Protein AF-W3VL65-F1 (afdb_monomer)

Secondary structure (DSSP, 8-state):
--PPP-PPPPP----------------------------PPPPPHHHHHHHHHHHHHHHHHHHHHHHHS----TTTGGGS---------------------------HHHHHHHHHHHHHHHHHHHHHHHHHHHHHHHHHHHHHHHHHHHHHHHHS----GGGGSS-----THHHHHHHHHHHTTS-HHHHHHHHHTTSS----STT-SS----PPPP-----------------------TT----------S----HHHHHHSPPPPPHHHHHHHHHHHHH-TTS-HHHHHHHH-----SSPPPPPPTTTT--SPPPHHHHHHHHHHHHHHSPP-

Solvent-accessible surface area (backbone atoms only — not comparable to full-atom values): 22958 Å² total; per-residue (Å²): 141,86,84,85,84,84,85,82,83,80,84,81,85,82,87,78,85,86,88,83,89,78,82,91,76,87,82,79,85,74,85,77,83,74,77,83,78,72,94,62,81,75,79,50,72,68,53,53,54,50,51,52,53,52,51,53,52,51,50,55,51,49,52,54,49,59,71,65,49,74,91,68,58,87,70,65,73,74,69,73,72,69,72,80,81,78,77,86,75,89,80,89,75,91,81,75,95,76,89,77,86,71,76,82,75,70,53,66,67,58,55,55,50,55,50,51,50,54,52,49,54,50,50,51,55,50,51,52,52,50,52,52,53,50,52,52,51,52,51,52,50,54,50,51,50,53,51,52,52,52,52,49,61,69,64,48,72,77,73,58,78,74,61,67,77,59,82,73,74,83,58,75,69,66,60,61,57,54,55,51,58,53,52,75,70,47,55,74,69,60,43,49,54,37,36,77,69,65,77,42,86,56,87,68,81,84,72,82,83,84,84,82,91,81,87,81,84,92,82,85,83,88,81,91,78,86,90,81,81,86,83,92,77,84,89,77,86,83,73,86,79,85,79,79,81,69,81,74,69,84,75,78,80,69,75,79,82,48,72,65,62,57,65,71,44,65,51,53,74,51,76,69,53,44,55,52,42,51,55,50,27,72,77,32,78,91,50,67,42,65,61,56,38,53,71,66,52,84,47,62,64,98,62,81,76,78,77,79,59,90,66,71,82,57,81,66,75,66,51,76,69,52,46,50,54,53,51,51,52,53,58,70,68,49,75,88,129

Foldseek 3Di:
DDDDDDDDDDDDDDDDDDDDDDDDDDDDPDPDPPPPPDPDPDDDPVVVVVVVVVVVVVVVVVVVVVVVPPPPPPPPPVVPPPPPDDPPDDDDDDDDDDDDPVPPPPPVVNVVVVVVVVVVVVVVVVVVVVVVVVVVVVVVVVVVVVVVVVVVVVPPPPPPCVVVVVPPPPDPVVVVVVVVVVLVPDDPVVNVVCCVVVVDPDPPPVPPPPDDDDDDDDDDDDDDDDDDDDDDDDDDDDDDDPDPPDPPPDQPPDPPPDPVVQLVAQADDDPVNVVVQVVVCVVPVPDRCRVVRSVDHPRRGPDDDPDDDPCPPVPDDPDPVVVVVVVVVVVVPDDDD

Structure (mmCIF, N/CA/C/O backbone):
data_AF-W3VL65-F1
#
_entry.id   AF-W3VL65-F1
#
loop_
_atom_site.group_PDB
_atom_site.id
_atom_site.type_symbol
_atom_site.label_atom_id
_atom_site.label_alt_id
_atom_site.label_comp_id
_atom_site.label_asym_id
_atom_site.label_entity_id
_atom_site.label_seq_id
_atom_site.pdbx_PDB_ins_code
_atom_site.Cartn_x
_atom_site.Cartn_y
_atom_site.Cartn_z
_atom_site.occupancy
_atom_site.B_iso_or_equiv
_atom_site.auth_seq_id
_atom_site.auth_comp_id
_atom_site.auth_asym_id
_atom_site.auth_atom_id
_atom_site.pdbx_PDB_model_num
ATOM 1 N N . MET A 1 1 ? 46.922 -38.162 -2.654 1.00 40.41 1 MET A N 1
ATOM 2 C CA . MET A 1 1 ? 46.075 -37.709 -3.776 1.00 40.41 1 MET A CA 1
ATOM 3 C C . MET A 1 1 ? 44.716 -38.366 -3.633 1.00 40.41 1 MET A C 1
ATOM 5 O O . MET A 1 1 ? 44.595 -39.542 -3.938 1.00 40.41 1 MET A O 1
ATOM 9 N N . SER A 1 2 ? 43.733 -37.649 -3.089 1.00 40.91 2 SER A N 1
ATOM 10 C CA . SER A 1 2 ? 42.417 -38.213 -2.766 1.00 40.91 2 SER A CA 1
ATOM 11 C C . SER A 1 2 ? 41.334 -37.371 -3.431 1.00 40.91 2 SER A C 1
ATOM 13 O O . SER A 1 2 ? 41.077 -36.241 -3.023 1.00 40.91 2 SER A O 1
ATOM 15 N N . SER A 1 3 ? 40.740 -37.914 -4.491 1.00 40.56 3 SER A N 1
ATOM 16 C CA . SER A 1 3 ? 39.642 -37.297 -5.240 1.00 40.56 3 SER A CA 1
ATOM 17 C C . SER A 1 3 ? 38.290 -37.662 -4.618 1.00 40.56 3 SER A C 1
ATOM 19 O O . SER A 1 3 ? 38.075 -38.837 -4.319 1.00 40.56 3 SER A O 1
ATOM 21 N N . PRO A 1 4 ? 37.336 -36.724 -4.472 1.00 62.97 4 PRO A N 1
ATOM 22 C CA . PRO A 1 4 ? 35.988 -37.062 -4.045 1.00 62.97 4 PRO A CA 1
ATOM 23 C C . PRO A 1 4 ? 35.087 -37.364 -5.252 1.00 62.97 4 PRO A C 1
ATOM 25 O O . PRO A 1 4 ? 34.995 -36.602 -6.217 1.00 62.97 4 PRO A O 1
ATOM 28 N N . LEU A 1 5 ? 34.394 -38.497 -5.164 1.00 49.81 5 LEU A N 1
ATOM 29 C CA . LEU A 1 5 ? 33.422 -38.997 -6.133 1.00 49.81 5 LEU A CA 1
ATOM 30 C C . LEU A 1 5 ? 32.169 -38.100 -6.191 1.00 49.81 5 LEU A C 1
ATOM 32 O O . LEU A 1 5 ? 31.491 -37.870 -5.188 1.00 49.81 5 LEU A O 1
ATOM 36 N N . LYS A 1 6 ? 31.828 -37.626 -7.396 1.00 51.03 6 LYS A N 1
ATOM 37 C CA . LYS A 1 6 ? 30.577 -36.915 -7.714 1.00 51.03 6 LYS A CA 1
ATOM 38 C C . LYS A 1 6 ? 29.391 -37.888 -7.677 1.00 51.03 6 LYS A C 1
ATOM 40 O O . LYS A 1 6 ? 29.274 -38.757 -8.536 1.00 51.03 6 LYS A O 1
ATOM 45 N N . ARG A 1 7 ? 28.468 -37.706 -6.725 1.00 50.91 7 ARG A N 1
ATOM 46 C CA . ARG A 1 7 ? 27.159 -38.385 -6.722 1.00 50.91 7 ARG A CA 1
ATOM 47 C C . ARG A 1 7 ? 26.208 -37.738 -7.736 1.00 50.91 7 ARG A C 1
ATOM 49 O O . ARG A 1 7 ? 25.852 -36.567 -7.617 1.00 50.91 7 ARG A O 1
ATOM 56 N N . LYS A 1 8 ? 25.791 -38.544 -8.711 1.00 56.94 8 LYS A N 1
ATOM 57 C CA . LYS A 1 8 ? 24.765 -38.285 -9.729 1.00 56.94 8 LYS A CA 1
ATOM 58 C C . LYS A 1 8 ? 23.382 -38.393 -9.067 1.00 56.94 8 LYS A C 1
ATOM 60 O O . LYS A 1 8 ? 23.073 -39.425 -8.482 1.00 56.94 8 LYS A O 1
ATOM 65 N N . ARG A 1 9 ? 22.574 -37.326 -9.094 1.00 47.34 9 ARG A N 1
ATOM 66 C CA . ARG A 1 9 ? 21.167 -37.370 -8.652 1.00 47.34 9 ARG A CA 1
ATOM 67 C C . ARG A 1 9 ? 20.296 -37.790 -9.832 1.00 47.34 9 ARG A C 1
ATOM 69 O O . ARG A 1 9 ? 20.254 -37.086 -10.836 1.00 47.34 9 ARG A O 1
ATOM 76 N N . SER A 1 10 ? 19.627 -38.926 -9.689 1.00 44.78 10 SER A N 1
ATOM 77 C CA . SER A 1 10 ? 18.599 -39.417 -10.605 1.00 44.78 10 SER A CA 1
ATOM 78 C C . SER A 1 10 ? 17.304 -38.629 -10.394 1.00 44.78 10 SER A C 1
ATOM 80 O O . SER A 1 10 ? 16.867 -38.446 -9.257 1.00 44.78 10 SER A O 1
ATOM 82 N N . ALA A 1 11 ? 16.709 -38.150 -11.483 1.00 42.75 11 ALA A N 1
ATOM 83 C CA . ALA A 1 11 ? 15.371 -37.580 -11.494 1.00 42.75 11 ALA A CA 1
ATOM 84 C C . ALA A 1 11 ? 14.349 -38.725 -11.498 1.00 42.75 11 ALA A C 1
ATOM 86 O O . ALA A 1 11 ? 14.374 -39.565 -12.393 1.00 42.75 11 ALA A O 1
ATOM 87 N N . ALA A 1 12 ? 13.477 -38.766 -10.491 1.00 43.19 12 ALA A N 1
ATOM 88 C CA . ALA A 1 12 ? 12.301 -39.624 -10.484 1.00 43.19 12 ALA A CA 1
ATOM 89 C C . ALA A 1 12 ? 11.138 -38.847 -11.114 1.00 43.19 12 ALA A C 1
ATOM 91 O O . ALA A 1 12 ? 10.625 -37.886 -10.541 1.00 43.19 12 ALA A O 1
ATOM 92 N N . SER A 1 13 ? 10.766 -39.253 -12.321 1.00 43.41 13 SER A N 1
ATOM 93 C CA . SER A 1 13 ? 9.520 -38.916 -13.001 1.00 43.41 13 SER A CA 1
ATOM 94 C C . SER A 1 13 ? 8.362 -39.636 -12.308 1.00 43.41 13 SER A C 1
ATOM 96 O O . SER A 1 13 ? 8.290 -40.861 -12.341 1.00 43.41 13 SER A O 1
ATOM 98 N N . SER A 1 14 ? 7.479 -38.874 -11.662 1.00 50.00 14 SER A N 1
ATOM 99 C CA . SER A 1 14 ? 6.238 -39.379 -11.073 1.00 50.00 14 SER A CA 1
ATOM 100 C C . SER A 1 14 ? 5.092 -39.120 -12.047 1.00 50.00 14 SER A C 1
ATOM 102 O O . SER A 1 14 ? 4.654 -37.982 -12.222 1.00 50.00 14 SER A O 1
ATOM 104 N N . SER A 1 15 ? 4.671 -40.185 -12.722 1.00 46.44 15 SER A N 1
ATOM 105 C CA . SER A 1 15 ? 3.426 -40.291 -13.475 1.00 46.44 15 SER A CA 1
ATOM 106 C C . SER A 1 15 ? 2.248 -40.349 -12.500 1.00 46.44 15 SER A C 1
ATOM 108 O O . SER A 1 15 ? 2.212 -41.210 -11.620 1.00 46.44 15 SER A O 1
ATOM 110 N N . ARG A 1 16 ? 1.273 -39.452 -12.656 1.00 48.72 16 ARG A N 1
ATOM 111 C CA . ARG A 1 16 ? -0.054 -39.599 -12.052 1.00 48.72 16 ARG A CA 1
ATOM 112 C C . ARG A 1 16 ? -1.096 -39.602 -13.156 1.00 48.72 16 ARG A C 1
ATOM 114 O O . ARG A 1 16 ? -1.251 -38.608 -13.862 1.00 48.72 16 ARG A O 1
ATOM 121 N N . ASP A 1 17 ? -1.757 -40.744 -13.256 1.00 44.59 17 ASP A N 1
ATOM 122 C CA . ASP A 1 17 ? -2.941 -40.997 -14.062 1.00 44.59 17 ASP A CA 1
ATOM 12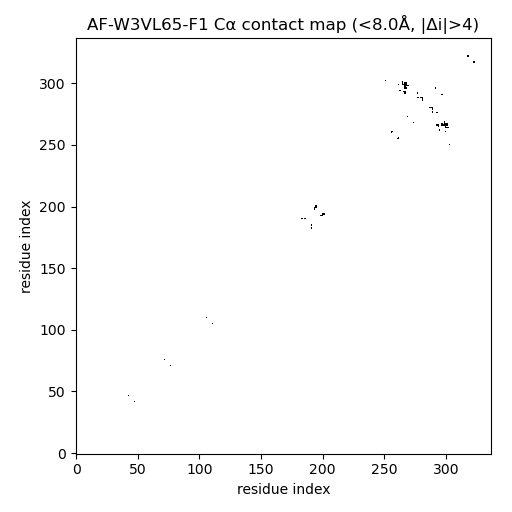3 C C . ASP A 1 17 ? -4.193 -40.290 -13.509 1.00 44.59 17 ASP A C 1
ATOM 125 O O . ASP A 1 17 ? -4.193 -39.828 -12.359 1.00 44.59 17 ASP A O 1
ATOM 129 N N . PRO A 1 18 ? -5.257 -40.183 -14.330 1.00 63.59 18 PRO A N 1
ATOM 130 C CA . PRO A 1 18 ? -6.444 -39.391 -14.052 1.00 63.59 18 PRO A CA 1
ATOM 131 C C . PRO A 1 18 ? -7.607 -40.234 -13.499 1.00 63.59 18 PRO A C 1
ATOM 133 O O . PRO A 1 18 ? -7.584 -41.461 -13.521 1.00 63.59 18 PRO A O 1
ATOM 136 N N . SER A 1 19 ? -8.688 -39.527 -13.155 1.00 45.72 19 SER A N 1
ATOM 137 C CA . SER A 1 19 ? -10.071 -40.006 -12.964 1.00 45.72 19 SER A CA 1
ATOM 138 C C . SER A 1 19 ? -10.521 -40.184 -11.516 1.00 45.72 19 SER A C 1
ATOM 140 O O . SER A 1 19 ? -10.330 -41.215 -10.879 1.00 45.72 19 SER A O 1
ATOM 142 N N . THR A 1 20 ? -11.264 -39.192 -11.030 1.00 44.75 20 THR A N 1
ATOM 143 C CA . THR A 1 20 ? -12.339 -39.435 -10.065 1.00 44.75 20 THR A CA 1
ATOM 144 C C . THR A 1 20 ? -13.478 -38.469 -10.376 1.00 44.75 20 THR A C 1
ATOM 146 O O . THR A 1 20 ? -13.428 -37.283 -10.066 1.00 44.75 20 THR A O 1
ATOM 149 N N . SER A 1 21 ? -14.471 -38.997 -11.088 1.00 48.12 21 SER A N 1
ATOM 150 C CA . SER A 1 21 ? -15.796 -38.414 -11.282 1.00 48.12 21 SER A CA 1
ATOM 151 C C . SER A 1 21 ? -16.607 -38.669 -10.018 1.00 48.12 21 SER A C 1
ATOM 153 O O . SER A 1 21 ? -16.826 -39.834 -9.702 1.00 48.12 21 SER A O 1
ATOM 155 N N . LEU A 1 22 ? -17.056 -37.622 -9.317 1.00 41.59 22 LEU A N 1
ATOM 156 C CA . LEU A 1 22 ? -18.171 -37.714 -8.372 1.00 41.59 22 LEU A CA 1
ATOM 157 C C . LEU A 1 22 ? -18.991 -36.411 -8.348 1.00 41.59 22 LEU A C 1
ATOM 159 O O . LEU A 1 22 ? -18.562 -35.387 -7.832 1.00 41.59 22 LEU A O 1
ATOM 163 N N . VAL A 1 23 ? -20.174 -36.526 -8.957 1.00 41.47 23 VAL A N 1
ATOM 164 C CA . VAL A 1 23 ? -21.507 -36.113 -8.483 1.00 41.47 23 VAL A CA 1
ATOM 165 C C . VAL A 1 23 ? -21.685 -34.683 -7.949 1.00 41.47 23 VAL A C 1
ATOM 167 O O . VAL A 1 23 ? -21.266 -34.318 -6.854 1.00 41.47 23 VAL A O 1
ATOM 170 N N . ALA A 1 24 ? -22.446 -33.917 -8.732 1.00 44.19 24 ALA A N 1
ATOM 171 C CA . ALA A 1 24 ? -23.002 -32.612 -8.412 1.00 44.19 24 ALA A CA 1
ATOM 172 C C . ALA A 1 24 ? -24.014 -32.671 -7.252 1.00 44.19 24 ALA A C 1
ATOM 174 O O . ALA A 1 24 ? -24.934 -33.488 -7.259 1.00 44.19 24 ALA A O 1
ATOM 175 N N . ALA A 1 25 ? -23.882 -31.740 -6.305 1.00 44.94 25 ALA A N 1
ATOM 176 C CA . ALA A 1 25 ? -24.902 -31.416 -5.310 1.00 44.94 25 ALA A CA 1
ATOM 177 C C . ALA A 1 25 ? -25.512 -30.032 -5.624 1.00 44.94 25 ALA A C 1
ATOM 179 O O . ALA A 1 25 ? -24.784 -29.133 -6.057 1.00 44.94 25 ALA A O 1
ATOM 180 N N . PRO A 1 26 ? -26.829 -29.831 -5.427 1.00 48.38 26 PRO A N 1
ATOM 181 C CA . PRO A 1 26 ? -27.504 -28.593 -5.797 1.00 48.38 26 PRO A CA 1
ATOM 182 C C . PRO A 1 26 ? -27.220 -27.478 -4.784 1.00 48.38 26 PRO A C 1
ATOM 184 O O . PRO A 1 26 ? -27.460 -27.610 -3.583 1.00 48.38 26 PRO A O 1
ATOM 187 N N . ILE A 1 27 ? -26.732 -26.349 -5.294 1.00 43.34 27 ILE A N 1
ATOM 188 C CA . ILE A 1 27 ? -26.501 -25.118 -4.538 1.00 43.34 27 ILE A CA 1
ATOM 189 C C . ILE A 1 27 ? -27.861 -24.473 -4.242 1.00 43.34 27 ILE A C 1
ATOM 191 O O . ILE A 1 27 ? -28.528 -23.951 -5.134 1.00 43.34 27 ILE A O 1
ATOM 195 N N . ARG A 1 28 ? -28.275 -24.506 -2.970 1.00 39.81 28 ARG A N 1
ATOM 196 C CA . ARG A 1 28 ? -29.381 -23.698 -2.441 1.00 39.81 28 ARG A CA 1
ATOM 197 C C . ARG A 1 28 ? -29.001 -22.217 -2.518 1.00 39.81 28 ARG A C 1
ATOM 199 O O . ARG A 1 28 ? -28.099 -21.772 -1.813 1.00 39.81 28 ARG A O 1
ATOM 206 N N . GLN A 1 29 ? -29.716 -21.456 -3.342 1.00 42.47 29 GLN A N 1
ATOM 207 C CA . GLN A 1 29 ? -29.701 -19.993 -3.331 1.00 42.47 29 GLN A CA 1
ATOM 208 C C . GLN A 1 29 ? -30.374 -19.492 -2.044 1.00 42.47 29 GLN A C 1
ATOM 210 O O . GLN A 1 29 ? -31.592 -19.360 -1.970 1.00 42.47 29 GLN A O 1
ATOM 215 N N . GLY A 1 30 ? -29.571 -19.252 -1.008 1.00 37.69 30 GLY A N 1
ATOM 216 C CA . GLY A 1 30 ? -29.972 -18.453 0.144 1.00 37.69 30 GLY A CA 1
ATOM 217 C C . GLY A 1 30 ? -29.883 -16.977 -0.224 1.00 37.69 30 GLY A C 1
ATOM 218 O O . GLY A 1 30 ? -28.791 -16.452 -0.420 1.00 37.69 30 GLY A O 1
ATOM 219 N N . GLN A 1 31 ? -31.036 -16.325 -0.350 1.00 45.59 31 GLN A N 1
ATOM 220 C CA . GLN A 1 31 ? -31.152 -14.879 -0.493 1.00 45.59 31 GLN A CA 1
ATOM 221 C C . GLN A 1 31 ? -30.764 -14.213 0.835 1.00 45.59 31 GLN A C 1
ATOM 223 O O . GLN A 1 31 ? -31.593 -14.042 1.726 1.00 45.59 31 GLN A O 1
ATOM 228 N N . SER A 1 32 ? -29.494 -13.846 0.988 1.00 39.06 32 SER A N 1
ATOM 229 C CA . SER A 1 32 ? -29.067 -12.911 2.028 1.00 39.06 32 SER A CA 1
ATOM 230 C C . SER A 1 32 ? -29.407 -11.501 1.551 1.00 39.06 32 SER A C 1
ATOM 232 O O . SER A 1 32 ? -28.696 -10.912 0.739 1.00 39.06 32 SER A O 1
ATOM 234 N N . SER A 1 33 ? -30.525 -10.979 2.049 1.00 43.78 33 SER A N 1
ATOM 235 C CA . SER A 1 33 ? -30.888 -9.565 1.993 1.00 43.78 33 SER A CA 1
ATOM 236 C C . SER A 1 33 ? -29.828 -8.741 2.733 1.00 43.78 33 SER A C 1
ATOM 238 O O . SER A 1 33 ? -29.931 -8.493 3.933 1.00 43.78 33 SER A O 1
ATOM 240 N N . VAL A 1 34 ? -28.776 -8.342 2.020 1.00 41.44 34 VAL A N 1
ATOM 241 C CA . VAL A 1 34 ? -27.893 -7.254 2.438 1.00 41.44 34 VAL A CA 1
ATOM 242 C C . VAL A 1 34 ? -28.679 -5.960 2.288 1.00 41.44 34 VAL A C 1
ATOM 244 O O . VAL A 1 34 ? -28.922 -5.485 1.182 1.00 41.44 34 VAL A O 1
ATOM 247 N N . HIS A 1 35 ? -29.123 -5.422 3.423 1.00 40.31 35 HIS A N 1
ATOM 248 C CA . HIS A 1 35 ? -29.654 -4.072 3.501 1.00 40.31 35 HIS A CA 1
ATOM 249 C C . HIS A 1 35 ? -28.661 -3.108 2.848 1.00 40.31 35 HIS A C 1
ATOM 251 O O . HIS A 1 35 ? -27.507 -3.013 3.266 1.00 40.31 35 HIS A O 1
ATOM 257 N N . ALA A 1 36 ? -29.140 -2.415 1.817 1.00 44.47 36 ALA A N 1
ATOM 258 C CA . ALA A 1 36 ? -28.502 -1.263 1.212 1.00 44.47 36 ALA A CA 1
ATOM 259 C C 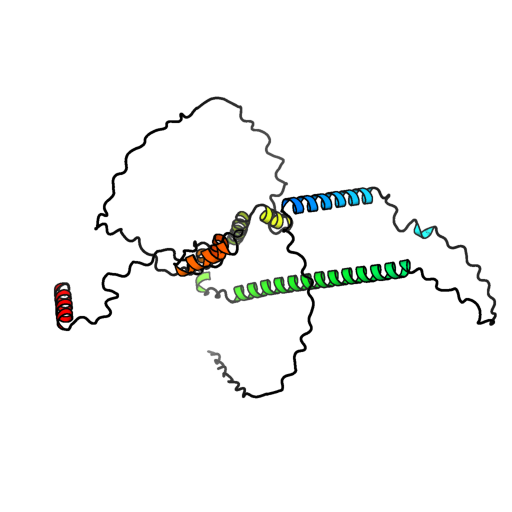. ALA A 1 36 ? -28.246 -0.213 2.304 1.00 44.47 36 ALA A C 1
ATOM 261 O O . ALA A 1 36 ? -29.141 0.536 2.694 1.00 44.47 36 ALA A O 1
ATOM 262 N N . LEU A 1 37 ? -27.027 -0.206 2.844 1.00 43.97 37 LEU A N 1
ATOM 263 C CA . LEU A 1 37 ? -26.523 0.913 3.621 1.00 43.97 37 LEU A CA 1
ATOM 264 C C . LEU A 1 37 ? -26.175 2.011 2.622 1.00 43.97 37 LEU A C 1
ATOM 266 O O . LEU A 1 37 ? -25.327 1.835 1.753 1.00 43.97 37 LEU A O 1
ATOM 270 N N . ALA A 1 38 ? -26.946 3.084 2.742 1.00 45.31 38 ALA A N 1
ATOM 271 C CA . ALA A 1 38 ? -26.993 4.252 1.892 1.00 45.31 38 ALA A CA 1
ATOM 272 C C . ALA A 1 38 ? -25.618 4.779 1.452 1.00 45.31 38 ALA A C 1
ATOM 274 O O . ALA A 1 38 ? -24.697 4.899 2.263 1.00 45.31 38 ALA A O 1
ATOM 275 N N . ASP A 1 39 ? -25.563 5.198 0.185 1.00 41.56 39 ASP A N 1
ATOM 276 C CA . ASP A 1 39 ? -24.595 6.139 -0.383 1.00 41.56 39 ASP A CA 1
ATOM 277 C C . ASP A 1 39 ? -24.699 7.499 0.333 1.00 41.56 39 ASP A C 1
ATOM 279 O O . ASP A 1 39 ? -25.223 8.485 -0.188 1.00 41.56 39 ASP A O 1
ATOM 283 N N . GLY A 1 40 ? -24.253 7.549 1.586 1.00 58.19 40 GLY A N 1
ATOM 284 C CA . GLY A 1 40 ? -24.035 8.800 2.293 1.00 58.19 40 GLY A CA 1
ATOM 285 C C . GLY A 1 40 ? -22.795 9.498 1.728 1.00 58.19 40 GLY A C 1
ATOM 286 O O . GLY A 1 40 ? -21.804 8.820 1.438 1.00 58.19 40 GLY A O 1
ATOM 287 N N . PRO A 1 41 ? -22.801 10.835 1.575 1.00 70.69 41 PRO A N 1
ATOM 288 C CA . PRO A 1 41 ? -21.595 11.567 1.218 1.00 70.69 41 PRO A CA 1
ATOM 289 C C . PRO A 1 41 ? -20.505 11.238 2.239 1.00 70.69 41 PRO A C 1
ATOM 291 O O . PRO A 1 41 ? -20.720 11.323 3.449 1.00 70.69 41 PRO A O 1
ATOM 294 N N . SER A 1 42 ? -19.343 10.813 1.743 1.00 66.50 42 SER A N 1
ATOM 295 C CA . SER A 1 42 ? -18.186 10.517 2.582 1.00 66.50 42 SER A CA 1
ATOM 296 C C . SER A 1 42 ? -17.895 11.722 3.481 1.00 66.50 42 SER A C 1
ATOM 298 O O . SER A 1 42 ? -17.827 12.836 2.945 1.00 66.50 42 SER A O 1
ATOM 300 N N . PRO A 1 43 ? -17.714 11.526 4.801 1.00 71.81 43 PRO A N 1
ATOM 301 C CA . PRO A 1 43 ? -17.492 12.628 5.721 1.00 71.81 43 PRO A CA 1
ATOM 302 C C . PRO A 1 43 ? -16.299 13.441 5.244 1.00 71.81 43 PRO A C 1
ATOM 304 O O . PRO A 1 43 ? -15.239 12.900 4.903 1.00 71.81 43 PRO A O 1
ATOM 307 N N . THR A 1 44 ? -16.494 14.750 5.168 1.00 87.81 44 THR A N 1
ATOM 308 C CA . THR A 1 44 ? -15.441 15.643 4.698 1.00 87.81 44 THR A CA 1
ATOM 309 C C . THR A 1 44 ? -14.279 15.605 5.689 1.00 87.81 44 THR A C 1
ATOM 311 O O . THR A 1 44 ? -14.454 15.376 6.887 1.00 87.81 44 THR A O 1
ATOM 314 N N . ARG A 1 45 ? -13.056 15.849 5.213 1.00 84.69 45 ARG A N 1
ATOM 315 C CA . ARG A 1 45 ? -11.862 15.903 6.073 1.00 84.69 45 ARG A CA 1
ATOM 316 C C . ARG A 1 45 ? -12.054 16.818 7.294 1.00 84.69 45 ARG A C 1
ATOM 318 O O . ARG A 1 45 ? -11.610 16.475 8.384 1.00 84.69 45 ARG A O 1
ATOM 325 N N . ALA A 1 46 ? -12.768 17.929 7.119 1.00 84.06 46 ALA A N 1
ATOM 326 C CA . ALA A 1 46 ? -13.095 18.863 8.192 1.00 84.06 46 ALA A CA 1
ATOM 327 C C . ALA A 1 46 ? -13.982 18.237 9.287 1.00 84.06 46 ALA A C 1
ATOM 329 O O . ALA A 1 46 ? -13.807 18.523 10.471 1.00 84.06 46 ALA A O 1
ATOM 330 N N . GLU A 1 47 ? -14.915 17.354 8.924 1.00 88.12 47 GLU A N 1
ATOM 331 C CA . GLU A 1 47 ? -15.755 16.637 9.891 1.00 88.12 47 GLU A CA 1
ATOM 332 C C . GLU A 1 47 ? -14.949 15.609 10.679 1.00 88.12 47 GLU A C 1
ATOM 334 O O . GLU A 1 47 ? -15.130 15.493 11.891 1.00 88.12 47 GLU A O 1
ATOM 339 N N . LEU A 1 48 ? -14.012 14.915 10.028 1.00 92.44 48 LEU A N 1
ATOM 340 C CA . LEU A 1 48 ? -13.092 14.009 10.716 1.00 92.44 48 LEU A CA 1
ATOM 341 C C . LEU A 1 48 ? -12.196 14.766 11.702 1.00 92.44 48 LEU A C 1
ATOM 343 O O . LEU A 1 48 ? -12.080 14.348 12.851 1.00 92.44 48 LEU A O 1
ATOM 347 N N . GLU A 1 49 ? -11.629 15.905 11.301 1.00 92.25 49 GLU A N 1
ATOM 348 C CA . GLU A 1 49 ? -10.814 16.752 12.183 1.00 92.25 49 GLU A CA 1
ATOM 349 C C . GLU A 1 49 ? -11.628 17.256 13.390 1.00 92.25 49 GLU A C 1
ATOM 351 O O . GLU A 1 49 ? -11.156 17.205 14.529 1.00 92.25 49 GLU A O 1
ATOM 356 N N . LYS A 1 50 ? -12.898 17.630 13.183 1.00 94.06 50 LYS A N 1
ATOM 357 C CA . LYS A 1 50 ? -13.814 18.017 14.269 1.00 94.06 50 LYS A CA 1
ATOM 358 C C . LYS A 1 50 ? -14.147 16.848 15.201 1.00 94.06 50 LYS A C 1
ATOM 360 O O . LYS A 1 50 ? -14.194 17.031 16.417 1.00 94.06 50 LYS A O 1
ATOM 365 N N . CYS A 1 51 ? -14.371 15.651 14.660 1.00 96.00 51 CYS A N 1
ATOM 366 C CA . CYS A 1 51 ? -14.620 14.445 15.451 1.00 96.00 51 CYS A CA 1
ATOM 367 C C . CYS A 1 51 ? -13.400 14.055 16.295 1.00 96.00 51 CYS A C 1
ATOM 369 O O . CYS A 1 51 ? -13.554 13.774 17.483 1.00 96.00 51 CYS A O 1
ATOM 371 N N . VAL A 1 52 ? -12.195 14.113 15.721 1.00 96.12 52 VAL A N 1
ATOM 372 C CA . VAL A 1 52 ? -10.939 13.854 16.444 1.00 96.12 52 VAL A CA 1
ATOM 373 C C . VAL A 1 52 ? -10.727 14.885 17.554 1.00 96.12 52 VAL A C 1
ATOM 375 O O . VAL A 1 52 ? -10.401 14.503 18.675 1.00 96.12 52 VAL A O 1
ATOM 378 N N . GLY A 1 53 ? -10.997 16.168 17.290 1.00 95.88 53 GLY A N 1
ATOM 379 C CA . GLY A 1 53 ? -10.919 17.223 18.305 1.00 95.88 53 GLY A CA 1
ATOM 380 C C . GLY A 1 53 ? -11.907 17.039 19.464 1.00 95.88 53 GLY A C 1
ATOM 381 O O . GLY A 1 53 ? -11.573 17.298 20.618 1.00 95.88 53 GLY A O 1
ATOM 382 N N . ARG A 1 54 ? -13.123 16.541 19.193 1.00 96.25 54 ARG A N 1
ATOM 383 C CA . ARG A 1 54 ? -14.082 16.202 20.260 1.00 96.25 54 ARG A CA 1
ATOM 384 C C . ARG A 1 54 ? -13.590 15.030 21.104 1.00 96.25 54 ARG A C 1
ATOM 386 O O . ARG A 1 54 ? -13.711 15.083 22.323 1.00 96.25 54 ARG A O 1
ATOM 393 N N . LEU A 1 55 ? -13.030 14.003 20.467 1.00 97.00 55 LEU A N 1
ATOM 394 C CA . LEU A 1 55 ? -12.523 12.823 21.161 1.00 97.00 55 LEU A CA 1
ATOM 395 C C . LEU A 1 55 ? -11.343 13.177 22.083 1.00 97.00 55 LEU A C 1
ATOM 397 O O . LEU A 1 55 ? -11.331 12.780 23.249 1.00 97.00 55 LEU A O 1
ATOM 401 N N . SER A 1 56 ? -10.391 13.981 21.600 1.00 95.75 56 SER A N 1
ATOM 402 C CA . SER A 1 56 ? -9.251 14.423 22.411 1.00 95.75 56 SER A CA 1
ATOM 403 C C . SER A 1 56 ? -9.684 15.293 23.595 1.00 95.75 56 SER A C 1
ATOM 405 O O . SER A 1 56 ? -9.202 15.090 24.707 1.00 95.75 56 SER A O 1
ATOM 407 N N . ALA A 1 57 ? -10.658 16.189 23.401 1.00 95.50 57 ALA A N 1
ATOM 408 C CA . ALA A 1 57 ? -11.224 16.984 24.489 1.00 95.50 57 ALA A CA 1
ATOM 409 C C . ALA A 1 57 ? -11.899 16.110 25.561 1.00 95.50 57 ALA A C 1
ATOM 411 O O . ALA A 1 57 ? -11.688 16.326 26.754 1.00 95.50 57 ALA A O 1
ATOM 412 N N . THR A 1 58 ? -12.665 15.088 25.156 1.00 96.69 58 THR A N 1
ATOM 413 C CA . THR A 1 58 ? -13.280 14.155 26.116 1.00 96.69 58 THR A CA 1
ATOM 414 C C . THR A 1 58 ? -12.245 13.337 26.882 1.00 96.69 58 THR A C 1
ATOM 416 O O . THR A 1 58 ? -12.429 13.082 28.068 1.00 96.69 58 THR A O 1
ATOM 419 N N . MET A 1 59 ? -11.135 12.970 26.239 1.00 97.00 59 MET A N 1
ATOM 420 C CA . MET A 1 59 ? -10.051 12.233 26.885 1.00 97.00 59 MET A CA 1
ATOM 421 C C . MET A 1 59 ? -9.372 13.076 27.971 1.00 97.00 59 MET A C 1
ATOM 423 O O . MET A 1 59 ? -9.246 12.614 29.101 1.00 97.00 59 MET A O 1
ATOM 427 N N . LEU A 1 60 ? -9.047 14.341 27.678 1.00 96.38 60 LEU A N 1
ATOM 428 C CA . LEU A 1 60 ? -8.492 15.273 28.669 1.00 96.38 60 LEU A CA 1
ATOM 429 C C . LEU A 1 60 ? -9.455 15.521 29.837 1.00 96.38 60 LEU A C 1
ATOM 431 O O . LEU A 1 60 ? -9.037 15.653 30.986 1.00 96.38 60 LEU A O 1
ATOM 435 N N . GLN A 1 61 ? -10.761 15.564 29.562 1.00 96.94 61 GLN A N 1
ATOM 436 C CA . GLN A 1 61 ? -11.770 15.695 30.608 1.00 96.94 61 GLN A CA 1
ATOM 437 C C . GLN A 1 61 ? -11.816 14.458 31.517 1.00 96.94 61 GLN A C 1
ATOM 439 O O . GLN A 1 61 ? -11.943 14.605 32.733 1.00 96.94 61 GLN A O 1
ATOM 444 N N . LEU A 1 62 ? -11.693 13.252 30.954 1.00 95.69 62 LEU A N 1
ATOM 445 C CA . LEU A 1 62 ? -11.612 12.014 31.730 1.00 95.69 62 LEU A CA 1
ATOM 446 C C . LEU A 1 62 ? -10.332 11.957 32.567 1.00 95.69 62 LEU A C 1
ATOM 448 O O . LEU A 1 62 ? -10.410 11.633 33.748 1.00 95.69 62 LEU A O 1
ATOM 452 N N . GLU A 1 63 ? -9.183 12.339 32.011 1.00 95.25 63 GLU A N 1
ATOM 453 C CA . GLU A 1 63 ? -7.923 12.431 32.762 1.00 95.25 63 GLU A CA 1
ATOM 454 C C . GLU A 1 63 ? -8.034 13.419 33.932 1.00 95.25 63 GLU A C 1
ATOM 456 O O . GLU A 1 63 ? -7.656 13.100 35.060 1.00 95.25 63 GLU A O 1
ATOM 461 N N . ALA A 1 64 ? -8.641 14.588 33.710 1.00 95.62 64 ALA A N 1
ATOM 462 C CA . ALA A 1 64 ? -8.886 15.562 34.770 1.00 95.62 64 ALA A CA 1
ATOM 463 C C . ALA A 1 64 ? -9.832 15.030 35.863 1.00 95.62 64 ALA A C 1
ATOM 465 O O . ALA A 1 64 ? -9.668 15.370 37.036 1.00 95.62 64 ALA A O 1
ATOM 466 N N . LEU A 1 65 ? -10.820 14.202 35.506 1.00 95.88 65 LEU A N 1
ATOM 467 C CA . LEU A 1 65 ? -11.698 13.545 36.477 1.00 95.88 65 LEU A CA 1
ATOM 468 C C . LEU A 1 65 ? -10.961 12.468 37.273 1.00 95.88 65 LEU A C 1
ATOM 470 O O . LEU A 1 65 ? -11.130 12.413 38.488 1.00 95.88 65 LEU A O 1
ATOM 474 N N . VAL A 1 66 ? -10.114 11.666 36.624 1.00 93.88 66 VAL A N 1
ATOM 475 C CA . VAL A 1 66 ? -9.287 10.654 37.298 1.00 93.88 66 VAL A CA 1
ATOM 476 C C . VAL A 1 66 ? -8.344 11.313 38.303 1.00 93.88 66 VAL A C 1
ATOM 478 O O . VAL A 1 66 ? -8.260 10.852 39.434 1.00 93.88 66 VAL A O 1
ATOM 481 N N . HIS A 1 67 ? -7.726 12.444 37.955 1.00 89.25 67 HIS A N 1
ATOM 482 C CA . HIS A 1 67 ? -6.878 13.201 38.883 1.00 89.25 67 HIS A CA 1
ATOM 483 C C . HIS A 1 67 ? -7.638 13.903 40.017 1.00 89.25 67 HIS A C 1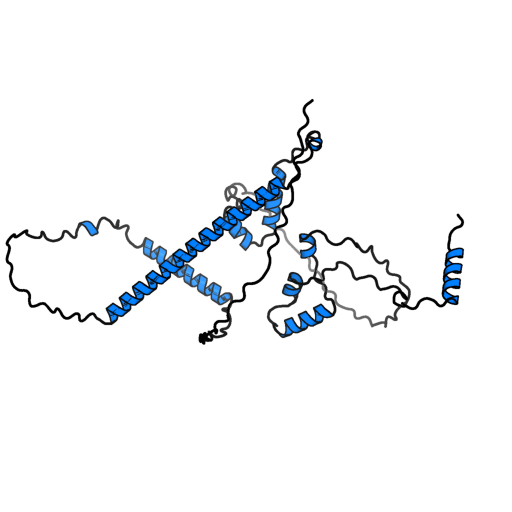
ATOM 485 O O . HIS A 1 67 ? -7.031 14.285 41.015 1.00 89.25 67 HIS A O 1
ATOM 491 N N . ARG A 1 68 ? -8.953 14.108 39.877 1.00 92.25 68 ARG A N 1
ATOM 492 C CA . ARG A 1 68 ? -9.803 14.659 40.945 1.00 92.25 68 ARG A CA 1
ATOM 493 C C . ARG A 1 68 ? -10.328 13.598 41.900 1.00 92.25 68 ARG A C 1
ATOM 495 O O . ARG A 1 68 ? -10.815 13.964 42.970 1.00 92.25 68 ARG A O 1
ATOM 502 N N . LEU A 1 69 ? -10.266 12.320 41.533 1.00 89.56 69 LEU A N 1
ATOM 503 C CA . LEU A 1 69 ? -10.563 11.258 42.478 1.00 89.56 69 LEU A CA 1
ATOM 504 C C . LEU A 1 69 ? -9.437 11.255 43.520 1.00 89.56 69 LEU A C 1
ATOM 506 O O . LEU A 1 69 ? -8.271 11.175 43.138 1.00 89.56 69 LEU A O 1
ATOM 510 N N . PRO A 1 70 ? -9.745 11.398 44.821 1.00 81.88 70 PRO A N 1
ATOM 511 C CA . PRO A 1 70 ? -8.725 11.262 45.849 1.00 81.88 70 PRO A CA 1
ATOM 512 C C . PRO A 1 70 ? -8.060 9.890 45.701 1.00 81.88 70 PRO A C 1
ATOM 514 O O . PRO A 1 70 ? -8.754 8.924 45.377 1.00 81.88 70 PRO A O 1
ATOM 517 N N . ASP A 1 71 ? -6.749 9.811 45.961 1.00 66.12 71 ASP A N 1
ATOM 518 C CA . ASP A 1 71 ? -5.951 8.575 46.045 1.00 66.12 71 ASP A CA 1
ATOM 519 C C . ASP A 1 71 ? -6.431 7.703 47.225 1.00 66.12 71 ASP A C 1
ATOM 521 O O . ASP A 1 71 ? -5.708 7.373 48.167 1.00 66.12 71 ASP A O 1
ATOM 525 N N . ALA A 1 72 ? -7.707 7.338 47.222 1.00 55.53 72 ALA A N 1
ATOM 526 C CA . ALA A 1 72 ? -8.256 6.322 48.077 1.00 55.53 72 ALA A CA 1
ATOM 527 C C . ALA A 1 72 ? -7.745 4.999 47.516 1.00 55.53 72 ALA A C 1
ATOM 529 O O . ALA A 1 72 ? -8.315 4.426 46.589 1.00 55.53 72 ALA A O 1
ATOM 530 N N . SER A 1 73 ? -6.621 4.544 48.072 1.00 56.47 73 SER A N 1
ATOM 531 C CA . SER A 1 73 ? -6.137 3.175 47.934 1.00 56.47 73 SER A CA 1
ATOM 532 C C . SER A 1 73 ? -7.338 2.214 47.927 1.00 56.47 73 SER A C 1
ATOM 534 O O . SER A 1 73 ? -8.042 2.127 48.942 1.00 56.47 73 SER A O 1
ATOM 536 N N . PRO A 1 74 ? -7.596 1.473 46.830 1.00 56.47 74 PRO A N 1
ATOM 537 C CA . PRO A 1 74 ? -8.788 0.630 46.690 1.00 56.47 74 PRO A CA 1
ATOM 538 C C . PRO A 1 74 ? -8.834 -0.537 47.692 1.00 56.47 74 PRO A C 1
ATOM 540 O O . PRO A 1 74 ? -9.771 -1.329 47.689 1.00 56.47 74 PRO A O 1
ATOM 543 N N . ARG A 1 75 ? -7.832 -0.651 48.575 1.00 51.72 75 ARG A N 1
ATOM 544 C CA . ARG A 1 75 ? -7.766 -1.646 49.647 1.00 51.72 75 ARG A CA 1
ATOM 545 C C . ARG A 1 75 ? -8.194 -1.155 51.028 1.00 51.72 75 ARG A C 1
ATOM 547 O O . ARG A 1 75 ? -8.420 -2.003 51.882 1.00 51.72 75 ARG A O 1
ATOM 554 N N . ALA A 1 76 ? -8.305 0.150 51.277 1.00 54.56 76 ALA A N 1
ATOM 555 C CA . ALA A 1 76 ? -8.591 0.631 52.634 1.00 54.56 76 ALA A CA 1
ATOM 556 C C . ALA A 1 76 ? -10.093 0.626 52.979 1.00 54.56 76 ALA A C 1
ATOM 558 O O . ALA A 1 76 ? -10.455 0.337 54.112 1.00 54.56 76 ALA A O 1
ATOM 559 N N . VAL A 1 77 ? -10.977 0.874 52.006 1.00 51.69 77 VAL A N 1
ATOM 560 C CA . VAL A 1 77 ? -12.416 1.083 52.282 1.00 51.69 77 VAL A CA 1
ATOM 561 C C . VAL A 1 77 ? -13.231 -0.222 52.287 1.00 51.69 77 VAL A C 1
ATOM 563 O O . VAL A 1 77 ? -14.323 -0.267 52.842 1.00 51.69 77 VAL A O 1
ATOM 566 N N . LEU A 1 78 ? -12.697 -1.326 51.748 1.00 52.16 78 LEU A N 1
ATOM 567 C CA . LEU A 1 78 ? -13.368 -2.636 51.804 1.00 52.16 78 LEU A CA 1
ATOM 568 C C . LEU A 1 78 ? -13.111 -3.416 53.107 1.00 52.16 78 LEU A C 1
ATOM 570 O O . LEU A 1 78 ? -13.731 -4.456 53.308 1.00 52.16 78 LEU A O 1
ATOM 574 N N . SER A 1 79 ? -12.248 -2.921 54.001 1.00 56.50 79 SER A N 1
ATOM 575 C CA . SER A 1 79 ? -11.952 -3.588 55.282 1.00 56.50 79 SER A CA 1
ATOM 576 C C . SER A 1 79 ? -12.812 -3.110 56.459 1.00 56.50 79 SER A C 1
ATOM 578 O O . SER A 1 79 ? -12.786 -3.752 57.503 1.00 56.50 79 SER A O 1
ATOM 580 N N . GLU A 1 80 ? -13.595 -2.033 56.319 1.00 51.47 80 GLU A N 1
ATOM 581 C CA . GLU A 1 80 ? -14.443 -1.515 57.414 1.00 51.47 80 GLU A CA 1
ATOM 582 C C . GLU A 1 80 ? -15.933 -1.872 57.308 1.00 51.47 80 GLU A C 1
ATOM 584 O O . GLU A 1 80 ? -16.706 -1.561 58.211 1.00 51.47 80 GLU A O 1
ATOM 589 N N . LEU A 1 81 ? -16.351 -2.627 56.287 1.00 51.44 81 LEU A N 1
ATOM 590 C CA . LEU A 1 81 ? -17.629 -3.347 56.334 1.00 51.44 81 LEU A CA 1
ATOM 591 C C . LEU A 1 81 ? -17.416 -4.700 57.020 1.00 51.44 81 LEU A C 1
ATOM 593 O O . LEU A 1 81 ? -17.513 -5.765 56.413 1.00 51.44 81 LEU A O 1
ATOM 597 N N . SER A 1 82 ? -17.092 -4.634 58.312 1.00 54.69 82 SER A N 1
ATOM 598 C CA . SER A 1 82 ? -17.151 -5.781 59.210 1.00 54.69 82 SER A CA 1
ATOM 599 C C . SER A 1 82 ? -18.603 -6.256 59.259 1.00 54.69 82 SER A C 1
ATOM 601 O O . SER A 1 82 ? -19.479 -5.581 59.806 1.00 54.69 82 SER A O 1
ATOM 603 N N . ALA A 1 83 ? -18.875 -7.385 58.605 1.00 56.00 83 ALA A N 1
ATOM 604 C CA . ALA A 1 83 ? -20.165 -8.047 58.674 1.00 56.00 83 ALA A CA 1
ATOM 605 C C . ALA A 1 83 ? -20.509 -8.313 60.153 1.00 56.00 83 ALA A C 1
ATOM 607 O O . ALA A 1 83 ? -19.650 -8.811 60.888 1.00 56.00 83 ALA A O 1
ATOM 608 N N . PRO A 1 84 ? -21.732 -7.992 60.617 1.00 51.81 84 PRO A N 1
ATOM 609 C CA . PRO A 1 84 ? -22.129 -8.261 61.991 1.00 51.81 84 PRO A CA 1
ATOM 610 C C . PRO A 1 84 ? -21.947 -9.751 62.281 1.00 51.81 84 PRO A C 1
ATOM 612 O O . PRO A 1 84 ? -22.392 -10.602 61.509 1.00 51.81 84 PRO A O 1
ATOM 615 N N . ALA A 1 85 ? -21.242 -10.035 63.377 1.00 46.59 85 ALA A N 1
ATOM 616 C CA . ALA A 1 85 ? -20.900 -11.371 63.833 1.00 46.59 85 ALA A CA 1
ATOM 617 C C . ALA A 1 85 ? -22.126 -12.290 63.767 1.00 46.59 85 ALA A C 1
ATOM 619 O O . ALA A 1 85 ? -23.077 -12.139 64.536 1.00 46.59 85 ALA A O 1
ATOM 620 N N . GLN A 1 86 ? -22.103 -13.242 62.832 1.00 47.09 86 GLN A N 1
ATOM 621 C CA . GLN A 1 86 ? -23.097 -14.298 62.808 1.00 47.09 86 GLN A CA 1
ATOM 622 C C . GLN A 1 86 ? -22.892 -15.150 64.052 1.00 47.09 86 GLN A C 1
ATOM 624 O O . GLN A 1 86 ? -21.884 -15.836 64.210 1.00 47.09 86 GLN A O 1
ATOM 629 N N . SER A 1 87 ? -23.854 -15.049 64.963 1.00 50.19 87 SER A N 1
ATOM 630 C CA . SER A 1 87 ? -23.961 -15.912 66.122 1.00 50.19 87 SER A CA 1
ATOM 631 C C . SER A 1 87 ? -24.183 -17.334 65.620 1.00 50.19 87 SER A C 1
ATOM 633 O O . SER A 1 87 ? -25.253 -17.675 65.120 1.00 50.19 87 SER A O 1
ATOM 635 N N . SER A 1 88 ? -23.148 -18.157 65.726 1.00 55.66 88 SER A N 1
ATOM 636 C CA . SER A 1 88 ? -23.221 -19.601 65.565 1.00 55.66 88 SER A CA 1
ATOM 637 C C . SER A 1 88 ? -24.137 -20.173 66.649 1.00 55.66 88 SER A C 1
ATOM 639 O O . SER A 1 88 ? -23.693 -20.488 67.751 1.00 55.66 88 SER A O 1
ATOM 641 N N . SER A 1 89 ? -25.431 -20.263 66.337 1.00 54.69 89 SER A N 1
ATOM 642 C CA . SER A 1 89 ? -26.411 -21.036 67.092 1.00 54.69 89 SER A CA 1
ATOM 643 C C . SER A 1 89 ? -26.658 -22.339 66.344 1.00 54.69 89 SER A C 1
ATOM 645 O O . SER A 1 89 ? -27.331 -22.403 65.319 1.00 54.69 89 SER A O 1
ATOM 647 N N . SER A 1 90 ? -26.013 -23.379 66.845 1.00 61.09 90 SER A N 1
ATOM 648 C CA . SER A 1 90 ? -26.251 -24.774 66.521 1.00 61.09 90 SER A CA 1
ATOM 649 C C . SER A 1 90 ? -27.608 -25.216 67.064 1.00 61.09 90 SER A C 1
ATOM 651 O O . SER A 1 90 ? -27.747 -25.242 68.282 1.00 61.09 90 SER A O 1
ATOM 653 N N . GLN A 1 91 ? -28.541 -25.637 66.203 1.00 47.59 91 GLN A N 1
ATOM 654 C CA . GLN A 1 91 ? -29.429 -26.785 66.447 1.00 47.59 91 GLN A CA 1
ATOM 655 C C . GLN A 1 91 ? -30.012 -27.346 65.131 1.00 47.59 91 GLN A C 1
ATOM 657 O O . GLN A 1 91 ? -30.207 -26.590 64.178 1.00 47.59 91 GLN A O 1
ATOM 662 N N . PRO A 1 92 ? -30.274 -28.667 65.070 1.00 71.12 92 PRO A N 1
ATOM 663 C CA . PRO A 1 92 ? -30.819 -29.353 63.906 1.00 71.12 92 PRO A CA 1
ATOM 664 C C . PRO A 1 92 ? -32.349 -29.438 63.996 1.00 71.12 92 PRO A C 1
ATOM 666 O O . PRO A 1 92 ? -32.892 -29.796 65.038 1.00 71.12 92 PRO A O 1
ATOM 669 N N . ALA A 1 93 ? -33.049 -29.167 62.899 1.00 44.00 93 ALA A N 1
ATOM 670 C CA . ALA A 1 93 ? -34.443 -29.565 62.754 1.00 44.00 93 ALA A CA 1
ATOM 671 C C . ALA A 1 93 ? -34.754 -29.771 61.274 1.00 44.00 93 ALA A C 1
ATOM 673 O O . ALA A 1 93 ? -34.879 -28.824 60.499 1.00 44.00 93 ALA A O 1
ATOM 674 N N . GLU A 1 94 ? -34.847 -31.043 60.900 1.00 63.03 94 GLU A N 1
ATOM 675 C CA . GLU A 1 94 ? -35.594 -31.462 59.727 1.00 63.03 94 GLU A CA 1
ATOM 676 C C . GLU A 1 94 ? -37.052 -31.019 59.877 1.00 63.03 94 GLU A C 1
ATOM 678 O O . GLU A 1 94 ? -37.659 -31.202 60.932 1.00 63.03 94 GLU A O 1
ATOM 683 N N . GLY A 1 95 ? -37.620 -30.435 58.825 1.00 55.62 95 GLY A N 1
ATOM 684 C CA . GLY A 1 95 ? -39.044 -30.128 58.792 1.00 55.62 95 GLY A CA 1
ATOM 685 C C . GLY A 1 95 ? -39.404 -29.002 57.834 1.00 55.62 95 GLY A C 1
ATOM 686 O O . GLY A 1 95 ? -38.947 -27.875 57.984 1.00 55.62 95 GLY A O 1
ATOM 687 N N . ASN A 1 96 ? -40.309 -29.324 56.912 1.00 50.88 96 ASN A N 1
ATOM 688 C CA . ASN A 1 96 ? -41.026 -28.439 55.991 1.00 50.88 96 ASN A CA 1
ATOM 689 C C . ASN A 1 96 ? -40.275 -27.923 54.760 1.00 50.88 96 ASN A C 1
ATOM 691 O O . ASN A 1 96 ? -39.994 -26.739 54.576 1.00 50.88 96 ASN A O 1
ATOM 695 N N . SER A 1 97 ? -40.127 -28.855 53.820 1.00 58.12 97 SER A N 1
ATOM 696 C CA . SER A 1 97 ? -40.428 -28.623 52.409 1.00 58.12 97 SER A CA 1
ATOM 697 C C . SER A 1 97 ? -41.858 -28.095 52.264 1.00 58.12 97 SER A C 1
ATOM 699 O O . SER A 1 97 ? -42.794 -28.870 52.351 1.00 58.12 97 SER A O 1
ATOM 701 N N . ASP A 1 98 ? -42.021 -26.783 52.138 1.00 54.12 98 ASP A N 1
ATOM 702 C CA . ASP A 1 98 ? -43.090 -26.109 51.386 1.00 54.12 98 ASP A CA 1
ATOM 703 C C . ASP A 1 98 ? -43.202 -24.669 51.881 1.00 54.12 98 ASP A C 1
ATOM 705 O O . ASP A 1 98 ? -43.325 -24.414 53.075 1.00 54.12 98 ASP A O 1
ATOM 709 N N . SER A 1 99 ? -43.234 -23.724 50.940 1.00 55.19 99 SER A N 1
ATOM 710 C CA . SER A 1 99 ? -43.400 -22.270 51.134 1.00 55.19 99 SER A CA 1
ATOM 711 C C . SER A 1 99 ? -42.114 -21.456 51.062 1.00 55.19 99 SER A C 1
ATOM 713 O O . SER A 1 99 ? -41.610 -20.940 52.053 1.00 55.19 99 SER A O 1
ATOM 715 N N . ARG A 1 100 ? -41.657 -21.243 49.825 1.00 53.69 100 ARG A N 1
ATOM 716 C CA . ARG A 1 100 ? -41.250 -19.926 49.305 1.00 53.69 100 ARG A CA 1
ATOM 717 C C . ARG A 1 100 ? -41.179 -20.019 47.781 1.00 53.69 100 ARG A C 1
ATOM 719 O O . ARG A 1 100 ? -40.115 -19.982 47.176 1.00 53.69 100 ARG A O 1
ATOM 726 N N . LYS A 1 101 ? -42.357 -20.093 47.149 1.00 55.31 101 LYS A N 1
ATOM 727 C CA . LYS A 1 101 ? -42.561 -19.526 45.808 1.00 55.31 101 LYS A CA 1
ATOM 728 C C . LYS A 1 101 ? -42.413 -18.006 45.947 1.00 55.31 101 LYS A C 1
ATOM 730 O O . LYS A 1 101 ? -43.399 -17.279 45.958 1.00 55.31 101 LYS A O 1
ATOM 735 N N . ALA A 1 102 ? -41.186 -17.539 46.174 1.00 56.38 102 ALA A N 1
ATOM 736 C CA . ALA A 1 102 ? -40.836 -16.148 45.966 1.00 56.38 102 ALA A CA 1
ATOM 737 C C . ALA A 1 102 ? -40.926 -15.961 44.457 1.00 56.38 102 ALA A C 1
ATOM 739 O O . ALA A 1 102 ? -40.051 -16.393 43.715 1.00 56.38 102 ALA A O 1
ATOM 740 N N . SER A 1 103 ? -42.076 -15.462 44.021 1.00 57.94 103 SER A N 1
ATOM 741 C CA . SER A 1 103 ? -42.370 -15.109 42.646 1.00 57.94 103 SER A CA 1
ATOM 742 C C . SER A 1 103 ? -41.191 -14.340 42.067 1.00 57.94 103 SER A C 1
ATOM 744 O O . SER A 1 103 ? -40.957 -13.186 42.432 1.00 57.94 103 SER A O 1
ATOM 746 N N . GLU A 1 104 ? -40.467 -15.016 41.179 1.00 60.19 104 GLU A N 1
ATOM 747 C CA . GLU A 1 104 ? -39.529 -14.475 40.207 1.00 60.19 104 GLU A CA 1
ATOM 748 C C . GLU A 1 104 ? -40.284 -13.503 39.293 1.00 60.19 104 GLU A C 1
ATOM 750 O O . GLU A 1 104 ? -40.521 -13.749 38.117 1.00 60.19 104 GLU A O 1
ATOM 755 N N . LEU A 1 105 ? -40.695 -12.360 39.830 1.00 64.56 105 LEU A N 1
ATOM 756 C CA . LEU A 1 105 ? -41.005 -11.189 39.026 1.00 64.56 105 LEU A CA 1
ATOM 757 C C . LEU A 1 105 ? -39.663 -10.543 38.689 1.00 64.56 105 LEU A C 1
ATOM 759 O O . LEU A 1 105 ? -39.337 -9.446 39.138 1.00 64.56 105 LEU A O 1
ATOM 763 N N . SER A 1 106 ? -38.838 -11.283 37.941 1.00 70.12 106 SER A N 1
ATOM 764 C CA . SER A 1 106 ? -37.653 -10.727 37.312 1.00 70.12 106 SER A CA 1
ATOM 765 C C . SER A 1 106 ? -38.139 -9.608 36.398 1.00 70.12 106 SER A C 1
ATOM 767 O O . SER A 1 106 ? -38.895 -9.848 35.455 1.00 70.12 106 SER A O 1
ATOM 769 N N . CYS A 1 107 ? -37.765 -8.376 36.722 1.00 83.94 107 CYS A N 1
ATOM 770 C CA . CYS A 1 107 ? -38.098 -7.211 35.921 1.00 83.94 107 CYS A CA 1
ATOM 771 C C . CYS A 1 107 ? -37.573 -7.431 34.492 1.00 83.94 107 CYS A C 1
ATOM 773 O O . CYS A 1 107 ? -36.389 -7.724 34.320 1.00 83.94 107 CYS A O 1
ATOM 775 N N . SER A 1 108 ? -38.425 -7.298 33.472 1.00 89.00 108 SER A N 1
ATOM 776 C CA . SER A 1 108 ? -38.039 -7.477 32.060 1.00 89.00 108 SER A CA 1
ATOM 777 C C . SER A 1 108 ? -36.843 -6.599 31.670 1.00 89.00 108 SER A C 1
ATOM 779 O O . SER A 1 108 ? -35.929 -7.062 30.995 1.00 89.00 108 SER A O 1
ATOM 781 N N . SER A 1 109 ? -36.773 -5.383 32.220 1.00 92.50 109 SER A N 1
ATOM 782 C CA . SER A 1 109 ? -35.636 -4.468 32.053 1.00 92.50 109 SER A CA 1
ATOM 783 C C . SER A 1 109 ? -34.307 -5.054 32.561 1.00 92.50 109 SER A C 1
ATOM 785 O O . SER A 1 109 ? -33.257 -4.850 31.953 1.00 92.50 109 SER A O 1
ATOM 787 N N . CYS A 1 110 ? -34.323 -5.843 33.642 1.00 92.19 110 CYS A N 1
ATOM 788 C CA . CYS A 1 110 ? -33.118 -6.510 34.138 1.00 92.19 110 CYS A CA 1
ATOM 789 C C . CYS A 1 110 ? -32.639 -7.615 33.185 1.00 92.19 110 CYS A C 1
ATOM 791 O O . CYS A 1 110 ? -31.431 -7.773 33.011 1.00 92.19 110 CYS A O 1
ATOM 793 N N . ALA A 1 111 ? -33.557 -8.351 32.551 1.00 92.81 111 ALA A N 1
ATOM 794 C CA . ALA A 1 111 ? -33.205 -9.368 31.560 1.00 92.81 111 ALA A CA 1
ATOM 795 C C . ALA A 1 111 ? -32.571 -8.735 30.308 1.00 92.81 111 ALA A C 1
ATOM 797 O O . ALA A 1 111 ? -31.525 -9.202 29.848 1.00 92.81 111 ALA A O 1
ATOM 798 N N . ASP A 1 112 ? -33.132 -7.621 29.829 1.00 94.81 112 ASP A N 1
ATOM 799 C CA . ASP A 1 112 ? -32.599 -6.869 28.686 1.00 94.81 112 ASP A CA 1
ATOM 800 C C . ASP A 1 112 ? -31.195 -6.314 28.972 1.00 94.81 112 ASP A C 1
ATOM 802 O O . ASP A 1 112 ? -30.285 -6.422 28.145 1.00 94.81 112 ASP A O 1
ATOM 806 N N . LEU A 1 113 ? -30.977 -5.765 30.172 1.00 95.62 113 LEU A N 1
ATOM 807 C CA . LEU A 1 113 ? -29.658 -5.288 30.594 1.00 95.62 113 LEU A CA 1
ATOM 808 C C . LEU A 1 113 ? -28.637 -6.430 30.668 1.00 95.62 113 LEU A C 1
ATOM 810 O O . LEU A 1 113 ? -27.527 -6.289 30.157 1.00 95.62 113 LEU A O 1
ATOM 814 N N . GLN A 1 114 ? -29.009 -7.581 31.232 1.00 96.06 114 GLN A N 1
ATOM 815 C CA . GLN A 1 114 ? -28.137 -8.759 31.273 1.00 96.06 114 GLN A CA 1
ATOM 816 C C . GLN A 1 114 ? -27.812 -9.301 29.877 1.00 96.06 114 GLN A C 1
ATOM 818 O O . GLN A 1 114 ? -26.717 -9.821 29.658 1.00 96.06 114 GLN A O 1
ATOM 823 N N . GLN A 1 115 ? -28.747 -9.211 28.930 1.00 97.31 115 GLN A N 1
ATOM 824 C CA . GLN A 1 115 ? -28.488 -9.571 27.539 1.00 97.31 115 GLN A CA 1
ATOM 825 C C . GLN A 1 115 ? -27.502 -8.594 26.894 1.00 97.31 115 GLN A C 1
ATOM 827 O O . GLN A 1 115 ? -26.570 -9.024 26.216 1.00 97.31 115 GLN A O 1
ATOM 832 N N . ARG A 1 116 ? -27.651 -7.292 27.155 1.00 98.00 116 ARG A N 1
ATOM 833 C CA . ARG A 1 116 ? -26.762 -6.262 26.610 1.00 98.00 116 ARG A CA 1
ATOM 834 C C . ARG A 1 116 ? -25.342 -6.343 27.169 1.00 98.00 116 ARG A C 1
ATOM 836 O O . ARG A 1 116 ? -24.395 -6.133 26.419 1.00 98.00 116 ARG A O 1
ATOM 843 N N . VAL A 1 117 ? -25.183 -6.699 28.446 1.00 97.62 117 VAL A N 1
ATOM 844 C CA . VAL A 1 117 ? -23.866 -6.986 29.044 1.00 97.62 117 VAL A CA 1
ATOM 845 C C . VAL A 1 117 ? -23.206 -8.167 28.335 1.00 97.62 117 VAL A C 1
ATOM 847 O O . VAL A 1 117 ? -22.088 -8.031 27.849 1.00 97.62 117 VAL A O 1
ATOM 850 N N . ARG A 1 118 ? -23.932 -9.279 28.156 1.00 98.38 118 ARG A N 1
ATOM 851 C CA . ARG A 1 118 ? -23.422 -10.456 27.431 1.00 98.38 118 ARG A CA 1
ATOM 852 C C . ARG A 1 118 ? -23.036 -10.142 25.982 1.00 98.38 118 ARG A C 1
ATOM 854 O O . ARG A 1 118 ? -22.046 -10.663 25.477 1.00 98.38 118 ARG A O 1
ATOM 861 N N . GLU A 1 119 ? -23.801 -9.290 25.301 1.00 98.44 119 GLU A N 1
ATOM 862 C CA . GLU A 1 119 ? -23.482 -8.847 23.939 1.00 98.44 119 GLU A CA 1
ATOM 863 C C . GLU A 1 119 ? -22.198 -8.003 23.889 1.00 98.44 119 GLU A C 1
ATOM 865 O O . GLU A 1 119 ? -21.378 -8.180 22.986 1.00 98.44 119 GLU A O 1
ATOM 870 N N . LEU A 1 120 ? -22.002 -7.099 24.854 1.00 97.69 120 LEU A N 1
ATOM 871 C CA . LEU A 1 120 ? -20.790 -6.281 24.946 1.00 97.69 120 LEU A CA 1
ATOM 872 C C . LEU A 1 120 ? -19.557 -7.132 25.263 1.00 97.69 120 LEU A C 1
ATOM 874 O O . LEU A 1 120 ? -18.558 -7.013 24.558 1.00 97.69 120 LEU A O 1
ATOM 878 N N . GLU A 1 121 ? -19.655 -8.056 26.218 1.00 97.94 121 GLU A N 1
ATOM 879 C CA . GLU A 1 121 ? -18.585 -9.014 26.530 1.00 97.94 121 GLU A CA 1
ATOM 880 C C . GLU A 1 121 ? -18.211 -9.861 25.301 1.00 97.94 121 GLU A C 1
ATOM 882 O O . GLU A 1 121 ? -17.033 -10.086 25.016 1.00 97.94 121 GLU A O 1
ATOM 887 N N . ALA A 1 122 ? -19.201 -10.284 24.505 1.00 98.19 122 ALA A N 1
ATOM 888 C CA . ALA A 1 122 ? -18.952 -11.014 23.264 1.00 98.19 122 ALA A CA 1
ATOM 889 C C . ALA A 1 122 ? -18.222 -10.160 22.209 1.00 98.19 122 ALA A C 1
ATOM 891 O O . ALA A 1 122 ? -17.358 -10.675 21.492 1.00 98.19 122 ALA A O 1
ATOM 892 N N . ARG A 1 123 ? -18.535 -8.859 22.113 1.00 98.00 123 ARG A N 1
ATOM 893 C CA . ARG A 1 123 ? -17.829 -7.920 21.222 1.00 98.00 123 ARG A CA 1
ATOM 894 C C . ARG A 1 123 ? -16.394 -7.673 21.673 1.00 98.00 123 ARG A C 1
ATOM 896 O O . ARG A 1 123 ? -15.496 -7.677 20.834 1.00 98.00 123 ARG A O 1
ATOM 903 N N . GLU A 1 124 ? -16.162 -7.506 22.971 1.00 97.56 124 GLU A N 1
ATOM 904 C CA . GLU A 1 124 ? -14.813 -7.363 23.529 1.00 97.56 124 GLU A CA 1
ATOM 905 C C . GLU A 1 124 ? -13.972 -8.613 23.259 1.00 97.56 124 GLU A C 1
ATOM 907 O O . GLU A 1 124 ? -12.862 -8.516 22.731 1.00 97.56 124 GLU A O 1
ATOM 912 N N . ALA A 1 125 ? -14.538 -9.800 23.493 1.00 98.00 125 ALA A N 1
ATOM 913 C CA . ALA A 1 125 ? -13.879 -11.065 23.184 1.00 98.00 125 ALA A CA 1
ATOM 914 C C . ALA A 1 125 ? -13.565 -11.224 21.682 1.00 98.00 125 ALA A C 1
ATOM 916 O O . ALA A 1 125 ? -12.546 -11.816 21.319 1.00 98.00 125 ALA A O 1
ATOM 917 N N . ALA A 1 126 ? -14.418 -10.708 20.791 1.00 97.00 126 ALA A N 1
ATOM 918 C CA . ALA A 1 126 ? -14.153 -10.703 19.353 1.00 97.00 126 ALA A CA 1
ATOM 919 C C . ALA A 1 126 ? -12.998 -9.756 18.979 1.00 97.00 126 ALA A C 1
ATOM 921 O O . ALA A 1 126 ? -12.125 -10.143 18.199 1.00 97.00 126 ALA A O 1
ATOM 922 N N . HIS A 1 127 ? -12.946 -8.559 19.569 1.00 97.44 127 HIS A N 1
ATOM 923 C CA . HIS A 1 127 ? -11.852 -7.612 19.346 1.00 97.44 127 HIS A CA 1
ATOM 924 C C . HIS A 1 127 ? -10.507 -8.121 19.869 1.00 97.44 127 HIS A C 1
ATOM 926 O O . HIS A 1 127 ? -9.490 -7.932 19.202 1.00 97.44 127 HIS A O 1
ATOM 932 N N . GLU A 1 128 ? -10.472 -8.799 21.017 1.00 97.25 128 GLU A N 1
ATOM 933 C CA . GLU A 1 128 ? -9.232 -9.406 21.518 1.00 97.25 128 GLU A CA 1
ATOM 934 C C . GLU A 1 128 ? -8.715 -10.500 20.573 1.00 97.25 128 GLU A C 1
ATOM 936 O O . GLU A 1 128 ? -7.537 -10.496 20.212 1.00 97.25 128 GLU A O 1
ATOM 941 N N . LYS A 1 129 ? -9.599 -11.355 20.037 1.00 97.88 129 LYS A N 1
ATOM 942 C CA . LYS A 1 129 ? -9.219 -12.335 19.001 1.00 97.88 129 LYS A CA 1
ATOM 943 C C . LYS A 1 129 ? -8.659 -11.669 17.743 1.00 97.88 129 LYS A C 1
ATOM 945 O O . LYS A 1 129 ? -7.719 -12.183 17.137 1.00 97.88 129 LYS A O 1
ATOM 950 N N . GLU A 1 130 ? -9.216 -10.532 17.336 1.00 97.25 130 GLU A N 1
ATOM 951 C CA . GLU A 1 130 ? -8.711 -9.768 16.193 1.00 97.25 130 GLU A CA 1
ATOM 952 C C . GLU A 1 130 ? -7.322 -9.170 16.473 1.00 97.25 130 GLU A C 1
ATOM 954 O O . GLU A 1 130 ? -6.425 -9.277 15.632 1.00 97.25 130 GLU A O 1
ATOM 959 N N . LYS A 1 131 ? -7.099 -8.610 17.670 1.00 96.75 131 LYS A N 1
ATOM 960 C CA . LYS A 1 131 ? -5.779 -8.114 18.098 1.00 96.75 131 LYS A CA 1
ATOM 961 C C . LYS A 1 131 ? -4.738 -9.231 18.114 1.00 96.75 131 LYS A C 1
ATOM 963 O O . LYS A 1 131 ? -3.630 -9.037 17.606 1.00 96.75 131 LYS A O 1
ATOM 968 N N . GLU A 1 132 ? -5.085 -10.404 18.639 1.00 97.50 132 GLU A N 1
ATOM 969 C CA . GLU A 1 132 ? -4.222 -11.588 18.625 1.00 97.50 132 GLU A CA 1
ATOM 970 C C . GLU A 1 132 ? -3.905 -12.044 17.195 1.00 97.50 132 GLU A C 1
ATOM 972 O O . GLU A 1 132 ? -2.742 -12.296 16.866 1.00 97.50 132 GLU A O 1
ATOM 977 N N . ALA A 1 133 ? -4.909 -12.085 16.313 1.00 96.75 133 ALA A N 1
ATOM 978 C CA . ALA A 1 133 ? -4.721 -12.417 14.904 1.00 96.75 133 ALA A CA 1
ATOM 979 C C . ALA A 1 133 ? -3.784 -11.418 14.206 1.00 96.75 133 ALA A C 1
ATOM 981 O O . ALA A 1 133 ? -2.881 -11.819 13.462 1.00 96.75 133 ALA A O 1
ATOM 982 N N . TRP A 1 134 ? -3.932 -10.121 14.490 1.00 96.38 134 TRP A N 1
ATOM 983 C CA . TRP A 1 134 ? -3.049 -9.085 13.961 1.00 96.38 134 TRP A CA 1
ATOM 984 C C . TRP A 1 134 ? -1.620 -9.246 14.493 1.00 96.38 134 TRP A C 1
ATOM 986 O O . TRP A 1 134 ? -0.653 -9.195 13.727 1.00 96.38 134 TRP A O 1
ATOM 996 N N . ALA A 1 135 ? -1.457 -9.504 15.792 1.00 96.75 135 ALA A N 1
ATOM 997 C CA . ALA A 1 135 ? -0.154 -9.757 16.400 1.00 96.75 135 ALA A CA 1
ATOM 998 C C . ALA A 1 135 ? 0.534 -10.988 15.782 1.00 96.75 135 ALA A C 1
ATOM 1000 O O . ALA A 1 135 ? 1.718 -10.925 15.431 1.00 96.75 135 ALA A O 1
ATOM 1001 N N . ALA A 1 136 ? -0.207 -12.079 15.565 1.00 96.06 136 ALA A N 1
ATOM 1002 C CA . ALA A 1 136 ? 0.284 -13.278 14.892 1.00 96.06 136 ALA A CA 1
ATOM 1003 C C . ALA A 1 136 ? 0.710 -12.986 13.443 1.00 96.06 136 ALA A C 1
ATOM 1005 O O . ALA A 1 136 ? 1.799 -13.392 13.018 1.00 96.06 136 ALA A O 1
ATOM 1006 N N . PHE A 1 137 ? -0.090 -12.214 12.701 1.00 96.75 137 PHE A N 1
ATOM 1007 C CA . PHE A 1 137 ? 0.257 -11.756 11.357 1.00 96.75 137 PHE A CA 1
ATOM 1008 C C . PHE A 1 137 ? 1.543 -10.917 11.353 1.00 96.75 137 PHE A C 1
ATOM 1010 O O . PHE A 1 137 ? 2.447 -11.176 10.552 1.00 96.75 137 PHE A O 1
ATOM 1017 N N . LYS A 1 138 ? 1.685 -9.966 12.286 1.00 96.25 138 LYS A N 1
ATOM 1018 C CA . LYS A 1 138 ? 2.898 -9.145 12.436 1.00 96.25 138 LYS A CA 1
ATOM 1019 C C . LYS A 1 138 ? 4.132 -10.015 12.647 1.00 96.25 138 LYS A C 1
ATOM 1021 O O . LYS A 1 138 ? 5.149 -9.830 11.978 1.00 96.25 138 LYS A O 1
ATOM 1026 N N . GLN A 1 139 ? 4.049 -10.984 13.556 1.00 94.69 139 GLN A N 1
ATOM 1027 C CA . GLN A 1 139 ? 5.154 -11.899 13.837 1.00 94.69 139 GLN A CA 1
ATOM 1028 C C . GLN A 1 139 ? 5.502 -12.764 12.620 1.00 94.69 139 GLN A C 1
ATOM 1030 O O . GLN A 1 139 ? 6.681 -12.930 12.295 1.00 94.69 139 GLN A O 1
ATOM 1035 N N . TRP A 1 140 ? 4.499 -13.290 11.912 1.00 97.88 140 TRP A N 1
ATOM 1036 C CA . TRP A 1 140 ? 4.700 -14.026 10.664 1.00 97.88 140 TRP A CA 1
ATOM 1037 C C . TRP A 1 140 ? 5.396 -13.170 9.597 1.00 97.88 140 TRP A C 1
ATOM 1039 O O . TRP A 1 140 ? 6.334 -13.631 8.936 1.00 97.88 140 TRP A O 1
ATOM 1049 N N . TRP A 1 141 ? 4.984 -11.912 9.454 1.00 96.88 141 TRP A N 1
ATOM 1050 C CA . TRP A 1 141 ? 5.560 -10.980 8.494 1.00 96.88 141 TRP A CA 1
ATOM 1051 C C . TRP A 1 141 ? 7.024 -10.665 8.820 1.00 96.88 141 TRP A C 1
ATOM 1053 O O . TRP A 1 141 ? 7.890 -10.782 7.948 1.00 96.88 141 TRP A O 1
ATOM 1063 N N . LEU A 1 142 ? 7.338 -10.385 10.089 1.00 94.88 142 LEU A N 1
ATOM 1064 C CA . LEU A 1 142 ? 8.715 -10.174 10.550 1.00 94.88 142 LEU A CA 1
ATOM 1065 C C . LEU A 1 142 ? 9.594 -11.416 10.325 1.00 94.88 142 LEU A C 1
ATOM 1067 O O . LEU A 1 142 ? 10.713 -11.304 9.817 1.00 94.88 142 LEU A O 1
ATOM 1071 N N . ARG A 1 143 ? 9.082 -12.621 10.612 1.00 94.81 143 ARG A N 1
ATOM 1072 C CA . ARG A 1 143 ? 9.782 -13.885 10.308 1.00 94.81 143 ARG A CA 1
ATOM 1073 C C . ARG A 1 143 ? 10.021 -14.058 8.807 1.00 94.81 143 ARG A C 1
ATOM 1075 O O . ARG A 1 143 ? 11.100 -14.497 8.401 1.00 94.81 143 ARG A O 1
ATOM 1082 N N . SER A 1 144 ? 9.049 -13.690 7.977 1.00 94.69 144 SER A N 1
ATOM 1083 C CA . SER A 1 144 ? 9.162 -13.743 6.516 1.00 94.69 144 SER A CA 1
ATOM 1084 C C . SER A 1 144 ? 10.217 -12.770 5.984 1.00 94.69 144 SER A C 1
ATOM 1086 O O . SER A 1 144 ? 11.015 -13.147 5.119 1.00 94.69 144 SER A O 1
ATOM 1088 N N . LEU A 1 145 ? 10.294 -11.555 6.537 1.00 93.19 145 LEU A N 1
ATOM 1089 C CA . LEU A 1 145 ? 11.356 -10.596 6.223 1.00 93.19 145 LEU A CA 1
ATOM 1090 C C . LEU A 1 145 ? 12.737 -11.128 6.619 1.00 93.19 145 LEU A C 1
ATOM 1092 O O . LEU A 1 145 ? 13.639 -11.151 5.779 1.00 93.19 145 LEU A O 1
ATOM 1096 N N . ALA A 1 146 ? 12.886 -11.651 7.837 1.00 93.69 146 ALA A N 1
ATOM 1097 C CA . ALA A 1 146 ? 14.142 -12.244 8.295 1.00 93.69 146 ALA A CA 1
ATOM 1098 C C . ALA A 1 146 ? 14.581 -13.427 7.409 1.00 93.69 146 ALA A C 1
ATOM 1100 O O . ALA A 1 146 ? 15.759 -13.563 7.066 1.00 93.69 146 ALA A O 1
ATOM 1101 N N . LYS A 1 147 ? 13.637 -14.272 6.970 1.00 95.94 147 LYS A N 1
ATOM 1102 C CA . LYS A 1 147 ? 13.906 -15.373 6.029 1.00 95.94 147 LYS A CA 1
ATOM 1103 C C . LYS A 1 147 ? 14.383 -14.855 4.673 1.00 95.94 147 LYS A C 1
ATOM 1105 O O . LYS A 1 147 ? 15.344 -15.392 4.115 1.00 95.94 147 LYS A O 1
ATOM 1110 N N . LYS A 1 148 ? 13.741 -13.811 4.144 1.00 94.00 148 LYS A N 1
ATOM 1111 C CA . LYS A 1 148 ? 14.140 -13.173 2.884 1.00 94.00 148 LYS A CA 1
ATOM 1112 C C . LYS A 1 148 ? 15.543 -12.576 2.979 1.00 94.00 148 LYS A C 1
ATOM 1114 O O . LYS A 1 148 ? 16.332 -12.763 2.056 1.00 94.00 148 LYS A O 1
ATOM 1119 N N . GLU A 1 149 ? 15.882 -11.929 4.092 1.00 93.81 149 GLU A N 1
ATOM 1120 C CA . GLU A 1 149 ? 17.221 -11.379 4.312 1.00 93.81 149 GLU A CA 1
ATOM 1121 C C . GLU A 1 149 ? 18.289 -12.480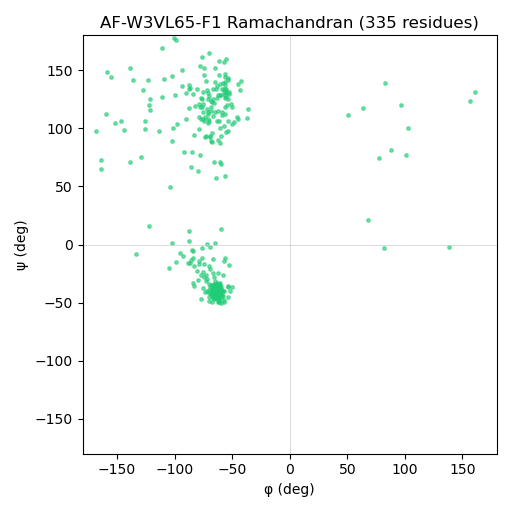 4.366 1.00 93.81 149 GLU A C 1
ATOM 1123 O O . GLU A 1 149 ? 19.301 -12.387 3.668 1.00 93.81 149 GLU A O 1
ATOM 1128 N N . ARG A 1 150 ? 18.042 -13.575 5.103 1.00 94.50 150 ARG A N 1
ATOM 1129 C CA . ARG A 1 150 ? 18.942 -14.745 5.116 1.00 94.50 150 ARG A CA 1
ATOM 1130 C C . ARG A 1 150 ? 19.132 -15.329 3.718 1.00 94.50 150 ARG A C 1
ATOM 1132 O O . ARG A 1 150 ? 20.261 -15.616 3.328 1.00 94.50 150 ARG A O 1
ATOM 1139 N N . SER A 1 151 ? 18.053 -15.467 2.945 1.00 93.88 151 SER A N 1
ATOM 1140 C CA . SER A 1 151 ? 18.129 -15.952 1.563 1.00 93.88 151 SER A CA 1
ATOM 1141 C C . SER A 1 151 ? 18.945 -15.014 0.670 1.00 93.88 151 SER A C 1
ATOM 1143 O O . SER A 1 151 ? 19.746 -15.482 -0.135 1.00 93.88 151 SER A O 1
ATOM 1145 N N . ASN A 1 152 ? 18.808 -13.698 0.846 1.00 90.12 152 ASN A N 1
ATOM 1146 C CA . ASN A 1 152 ? 19.595 -12.719 0.102 1.00 90.12 152 ASN A CA 1
ATOM 1147 C C . ASN A 1 152 ? 21.090 -12.802 0.457 1.00 90.12 152 ASN A C 1
ATOM 1149 O O . ASN A 1 152 ? 21.931 -12.808 -0.438 1.00 90.12 152 ASN A O 1
ATOM 1153 N N . ARG A 1 153 ? 21.428 -12.969 1.745 1.00 87.56 153 ARG A N 1
ATOM 1154 C CA . ARG A 1 153 ? 22.816 -13.194 2.191 1.00 87.56 153 ARG A CA 1
ATOM 1155 C C . ARG A 1 153 ? 23.410 -14.479 1.611 1.00 87.56 153 ARG A C 1
ATOM 1157 O O . ARG A 1 153 ? 24.572 -14.484 1.232 1.00 87.56 153 ARG A O 1
ATOM 1164 N N . GLN A 1 154 ? 22.617 -15.546 1.498 1.00 89.44 154 GLN A N 1
ATOM 1165 C CA . GLN A 1 154 ? 23.060 -16.806 0.886 1.00 89.44 154 GLN A CA 1
ATOM 1166 C C . GLN A 1 154 ? 23.212 -16.724 -0.638 1.00 89.44 154 GLN A C 1
ATOM 1168 O O . GLN A 1 154 ? 24.043 -17.429 -1.203 1.00 89.44 154 GLN A O 1
ATOM 1173 N N . ARG A 1 155 ? 22.400 -15.895 -1.307 1.00 87.19 155 ARG A N 1
ATOM 1174 C CA . ARG A 1 155 ? 22.458 -15.687 -2.761 1.00 87.19 155 ARG A CA 1
ATOM 1175 C C . ARG A 1 155 ? 23.504 -14.673 -3.188 1.00 87.19 155 ARG A C 1
ATOM 1177 O O . ARG A 1 155 ? 23.870 -14.687 -4.359 1.00 87.19 155 ARG A O 1
ATOM 1184 N N . SER A 1 156 ? 23.974 -13.816 -2.280 1.00 81.88 156 SER A N 1
ATOM 1185 C CA . SER A 1 156 ? 25.144 -12.987 -2.542 1.00 81.88 156 SER A CA 1
ATOM 1186 C C . SER A 1 156 ? 26.282 -13.934 -2.922 1.00 81.88 156 SER A C 1
ATOM 1188 O O . SER A 1 156 ? 26.684 -14.739 -2.075 1.00 81.88 156 SER A O 1
ATOM 1190 N N . PRO A 1 157 ? 26.754 -13.918 -4.182 1.00 72.56 157 PRO A N 1
ATOM 1191 C CA . PRO A 1 157 ? 27.810 -14.815 -4.614 1.00 72.56 157 PRO A CA 1
ATOM 1192 C C . PRO A 1 157 ? 28.963 -14.623 -3.641 1.00 72.56 157 PRO A C 1
ATOM 1194 O O . PRO A 1 157 ? 29.357 -13.482 -3.392 1.00 72.56 157 PRO A O 1
ATOM 1197 N N . LYS A 1 158 ? 29.433 -15.720 -3.027 1.00 67.56 158 LYS A N 1
ATOM 1198 C CA . LYS A 1 158 ? 30.660 -15.715 -2.228 1.00 67.56 158 LYS A CA 1
ATOM 1199 C C . LYS A 1 158 ? 31.696 -15.052 -3.116 1.00 67.56 158 LYS A C 1
ATOM 1201 O O . LYS A 1 158 ? 32.084 -15.649 -4.118 1.00 67.56 158 LYS A O 1
ATOM 1206 N N . SER A 1 159 ? 32.015 -13.793 -2.822 1.00 59.16 159 SER A N 1
ATOM 1207 C CA . SER A 1 159 ? 32.964 -13.017 -3.599 1.00 59.16 159 SER A CA 1
ATOM 1208 C C . SER A 1 159 ? 34.190 -13.894 -3.728 1.00 59.16 159 SER A C 1
ATOM 1210 O O . SER A 1 159 ? 34.729 -14.336 -2.709 1.00 59.16 159 SER A O 1
ATOM 1212 N N . SER A 1 160 ? 34.535 -14.238 -4.966 1.00 59.31 160 SER A N 1
ATOM 1213 C CA . SER A 1 160 ? 35.659 -15.107 -5.262 1.00 59.31 160 SER A CA 1
ATOM 1214 C C . SER A 1 160 ? 36.860 -14.661 -4.421 1.00 59.31 160 SER A C 1
ATOM 1216 O O . SER A 1 160 ? 37.082 -13.452 -4.304 1.00 59.31 160 SER A O 1
ATOM 1218 N N . PRO A 1 161 ? 37.634 -15.591 -3.838 1.00 62.66 161 PRO A N 1
ATOM 1219 C CA . PRO A 1 161 ? 38.714 -15.278 -2.893 1.00 62.66 161 PRO A CA 1
ATOM 1220 C C . PRO A 1 161 ? 39.777 -14.310 -3.451 1.00 62.66 161 PRO A C 1
ATOM 1222 O O . PRO A 1 161 ? 40.558 -13.743 -2.699 1.00 62.66 161 PRO A O 1
ATOM 1225 N N . ILE A 1 162 ? 39.757 -14.048 -4.758 1.00 60.59 162 ILE A N 1
ATOM 1226 C CA . ILE A 1 162 ? 40.614 -13.092 -5.463 1.00 60.59 162 ILE A CA 1
ATOM 1227 C C . ILE A 1 162 ? 40.340 -11.629 -5.045 1.00 60.59 162 ILE A C 1
ATOM 1229 O O . ILE A 1 162 ? 41.259 -10.816 -5.044 1.00 60.59 162 ILE A O 1
ATOM 1233 N N . ALA A 1 163 ? 39.123 -11.273 -4.613 1.00 54.22 163 ALA A N 1
ATOM 1234 C CA . ALA A 1 163 ? 38.825 -9.906 -4.158 1.00 54.22 163 ALA A CA 1
ATOM 1235 C C . ALA A 1 163 ? 39.375 -9.579 -2.752 1.00 54.22 163 ALA A C 1
ATOM 1237 O O . ALA A 1 163 ? 39.401 -8.411 -2.373 1.00 54.22 163 ALA A O 1
ATOM 1238 N N . ALA A 1 164 ? 39.838 -10.578 -1.988 1.00 55.25 164 ALA A N 1
ATOM 1239 C CA . ALA A 1 164 ? 40.404 -10.376 -0.652 1.00 55.25 164 ALA A CA 1
ATOM 1240 C C . ALA A 1 164 ? 41.820 -9.763 -0.671 1.00 55.25 164 ALA A C 1
ATOM 1242 O O . ALA A 1 164 ? 42.264 -9.236 0.344 1.00 55.25 164 ALA A O 1
ATOM 1243 N N . VAL A 1 165 ? 42.519 -9.792 -1.814 1.00 59.78 165 VAL A N 1
ATOM 1244 C CA . VAL A 1 165 ? 43.898 -9.275 -1.937 1.00 59.78 165 VAL A CA 1
ATOM 1245 C C . VAL A 1 165 ? 43.937 -7.749 -2.105 1.00 59.78 165 VAL A C 1
ATOM 1247 O O . VAL A 1 165 ? 44.919 -7.106 -1.750 1.00 59.78 165 VAL A O 1
ATOM 1250 N N . LEU A 1 166 ? 42.850 -7.129 -2.570 1.00 58.94 166 LEU A N 1
ATOM 1251 C CA . LEU A 1 166 ? 42.732 -5.672 -2.644 1.00 58.94 166 LEU A CA 1
ATOM 1252 C C . LEU A 1 166 ? 41.870 -5.203 -1.476 1.00 58.94 166 LEU A C 1
ATOM 1254 O O . LEU A 1 166 ? 40.654 -5.130 -1.624 1.00 58.94 166 LEU A O 1
ATOM 1258 N N . GLY A 1 167 ? 42.496 -4.917 -0.329 1.00 49.88 167 GLY A N 1
ATOM 1259 C CA . GLY A 1 167 ? 41.896 -4.539 0.962 1.00 49.88 167 GLY A CA 1
ATOM 1260 C C . GLY A 1 167 ? 40.966 -3.315 0.961 1.00 49.88 167 GLY A C 1
ATOM 1261 O O . GLY A 1 167 ? 41.175 -2.352 1.691 1.00 49.88 167 GLY A O 1
ATOM 1262 N N . LYS A 1 168 ? 39.895 -3.350 0.171 1.00 51.38 168 LYS A N 1
ATOM 1263 C CA . LYS A 1 168 ? 38.797 -2.389 0.185 1.00 51.38 168 LYS A CA 1
ATOM 1264 C C . LYS A 1 168 ? 37.820 -2.846 1.256 1.00 51.38 168 LYS A C 1
ATOM 1266 O O . LYS A 1 168 ? 36.809 -3.484 0.974 1.00 51.38 168 LYS A O 1
ATOM 1271 N N . SER A 1 169 ? 38.161 -2.540 2.503 1.00 52.03 169 SER A N 1
ATOM 1272 C CA . SER A 1 169 ? 37.245 -2.628 3.632 1.00 52.03 169 SER A CA 1
ATOM 1273 C C . SER A 1 169 ? 35.992 -1.812 3.299 1.00 52.03 169 SER A C 1
ATOM 1275 O O . SER A 1 169 ? 35.994 -0.581 3.258 1.00 52.03 169 SER A O 1
ATOM 1277 N N . SER A 1 170 ? 34.890 -2.497 2.994 1.00 52.81 170 SER A N 1
ATOM 1278 C CA . SER A 1 170 ? 33.583 -1.859 2.882 1.00 52.81 170 SER A CA 1
ATOM 1279 C C . SER A 1 170 ? 33.178 -1.399 4.280 1.00 52.81 170 SER A C 1
ATOM 1281 O O . SER A 1 170 ? 32.582 -2.149 5.050 1.00 52.81 170 SER A O 1
ATOM 1283 N N . SER A 1 171 ? 33.589 -0.179 4.623 1.00 54.38 171 SER A N 1
ATOM 1284 C CA . SER A 1 171 ? 33.325 0.456 5.907 1.00 54.38 171 SER A CA 1
ATOM 1285 C C . SER A 1 171 ? 31.810 0.477 6.195 1.00 54.38 171 SER A C 1
ATOM 1287 O O . SER A 1 171 ? 31.035 0.883 5.318 1.00 54.38 171 SER A O 1
ATOM 1289 N N . PRO A 1 172 ? 31.365 0.113 7.416 1.00 56.06 172 PRO A N 1
ATOM 1290 C CA . PRO A 1 172 ? 29.959 0.170 7.850 1.00 56.06 172 PRO A CA 1
ATOM 1291 C C . PRO A 1 172 ? 29.289 1.540 7.641 1.00 56.06 172 PRO A C 1
ATOM 1293 O O . PRO A 1 172 ? 28.063 1.652 7.594 1.00 56.06 172 PRO A O 1
ATOM 1296 N N . ARG A 1 173 ? 30.091 2.59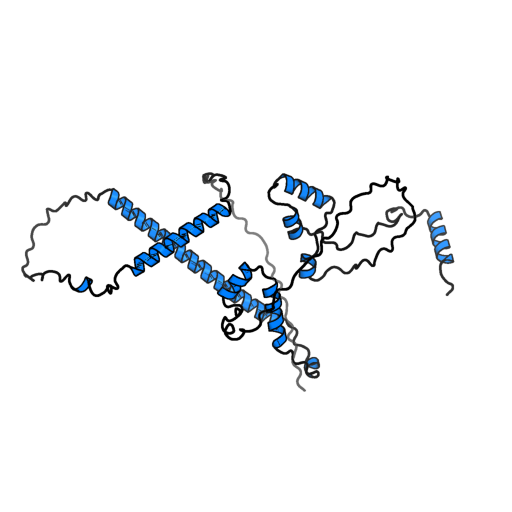5 7.448 1.00 54.91 173 ARG A N 1
ATOM 1297 C CA . ARG A 1 173 ? 29.649 3.973 7.212 1.00 54.91 173 ARG A CA 1
ATOM 1298 C C . ARG A 1 173 ? 28.731 4.129 5.991 1.00 54.91 173 ARG A C 1
ATOM 1300 O O . ARG A 1 173 ? 27.901 5.032 5.978 1.00 54.91 173 ARG A O 1
ATOM 1307 N N . ARG A 1 174 ? 28.819 3.240 4.990 1.00 54.75 174 ARG A N 1
ATOM 1308 C CA . ARG A 1 174 ? 28.027 3.349 3.747 1.00 54.75 174 ARG A CA 1
ATOM 1309 C C . ARG A 1 174 ? 26.570 2.876 3.876 1.00 54.75 174 ARG A C 1
ATOM 1311 O O . ARG A 1 174 ? 25.762 3.219 3.022 1.00 54.75 174 ARG A O 1
ATOM 1318 N N . GLN A 1 175 ? 26.214 2.119 4.920 1.00 55.53 175 GLN A N 1
ATOM 1319 C CA . GLN A 1 175 ? 24.818 1.703 5.145 1.00 55.53 175 GLN A CA 1
ATOM 1320 C C . GLN A 1 175 ? 23.993 2.788 5.857 1.00 55.53 175 GLN A C 1
ATOM 1322 O O . GLN A 1 175 ? 22.838 2.997 5.488 1.00 55.53 175 GLN A O 1
ATOM 1327 N N . ARG A 1 176 ? 24.593 3.551 6.788 1.00 59.00 176 ARG A N 1
ATOM 1328 C CA . ARG A 1 176 ? 23.906 4.659 7.489 1.00 59.00 176 ARG A CA 1
ATOM 1329 C C . ARG A 1 176 ? 23.512 5.810 6.559 1.00 59.00 176 ARG A C 1
ATOM 1331 O O . ARG A 1 176 ? 22.486 6.441 6.776 1.00 59.00 176 ARG A O 1
ATOM 1338 N N . THR A 1 177 ? 24.271 6.076 5.495 1.00 63.16 177 THR A N 1
ATOM 1339 C CA . THR A 1 177 ? 23.925 7.153 4.549 1.00 63.16 177 THR A CA 1
ATOM 1340 C C . THR A 1 177 ? 22.729 6.800 3.658 1.00 63.16 177 THR A C 1
ATOM 1342 O O . THR A 1 177 ? 22.002 7.693 3.224 1.00 63.16 177 THR A O 1
ATOM 1345 N N . SER A 1 178 ? 22.470 5.508 3.418 1.00 71.44 178 SER A N 1
ATOM 1346 C CA . SER A 1 178 ? 21.347 5.066 2.583 1.00 71.44 178 SER A CA 1
ATOM 1347 C C . SER A 1 178 ? 19.997 5.183 3.292 1.00 71.44 178 SER A C 1
ATOM 1349 O O . SER A 1 178 ? 19.009 5.521 2.642 1.00 71.44 178 SER A O 1
ATOM 1351 N N . THR A 1 179 ? 19.930 4.902 4.596 1.00 71.50 179 THR A N 1
ATOM 1352 C CA . THR A 1 179 ? 18.683 5.008 5.371 1.00 71.50 179 THR A CA 1
ATOM 1353 C C . THR A 1 179 ? 18.295 6.465 5.596 1.00 71.50 179 THR A C 1
ATOM 1355 O O . THR A 1 179 ? 17.135 6.816 5.402 1.00 71.50 179 THR A O 1
ATOM 1358 N N . LEU A 1 180 ? 19.270 7.337 5.870 1.00 76.69 180 LEU A N 1
ATOM 1359 C CA . LEU A 1 180 ? 19.045 8.781 6.002 1.00 76.69 180 LEU A CA 1
ATOM 1360 C C . LEU A 1 180 ? 18.576 9.424 4.686 1.00 76.69 180 LEU A C 1
ATOM 1362 O O . LEU A 1 180 ? 17.687 10.270 4.692 1.00 76.69 180 LEU A O 1
ATOM 1366 N N . SER A 1 181 ? 19.101 8.981 3.536 1.00 80.00 181 SER A N 1
ATOM 1367 C CA . SER A 1 181 ? 18.634 9.465 2.227 1.00 80.00 181 SER A CA 1
ATOM 1368 C C . SER A 1 181 ? 17.187 9.058 1.923 1.00 80.00 181 SER A C 1
ATOM 1370 O O . SER A 1 181 ? 16.465 9.820 1.283 1.00 80.00 181 SER A O 1
ATOM 1372 N N . ALA A 1 182 ? 16.753 7.876 2.373 1.00 79.81 182 ALA A N 1
ATOM 1373 C CA . ALA A 1 182 ? 15.362 7.447 2.244 1.00 79.81 182 ALA A CA 1
ATOM 1374 C C . ALA A 1 182 ? 14.442 8.202 3.218 1.00 79.81 182 ALA A C 1
ATOM 1376 O O . ALA A 1 182 ? 13.367 8.632 2.813 1.00 79.81 182 ALA A O 1
ATOM 1377 N N . PHE A 1 183 ? 14.891 8.425 4.458 1.00 86.69 183 PHE A N 1
ATOM 1378 C CA . PHE A 1 183 ? 14.160 9.188 5.472 1.00 86.69 183 PHE A CA 1
ATOM 1379 C C . PHE A 1 183 ? 13.903 10.638 5.038 1.00 86.69 183 PHE A C 1
ATOM 1381 O O . PHE A 1 183 ? 12.779 11.119 5.123 1.00 86.69 183 PHE A O 1
ATOM 1388 N N . ASN A 1 184 ? 14.906 11.306 4.461 1.00 86.62 184 ASN A N 1
ATOM 1389 C CA . ASN A 1 184 ? 14.772 12.688 3.985 1.00 86.62 184 ASN A CA 1
ATOM 1390 C C . ASN A 1 184 ? 13.817 12.852 2.788 1.00 86.62 184 ASN A C 1
ATOM 1392 O O . ASN A 1 184 ? 13.458 13.977 2.456 1.00 86.62 184 ASN A O 1
ATOM 1396 N N . LYS A 1 185 ? 13.414 11.752 2.138 1.00 86.81 185 LYS A N 1
ATOM 1397 C CA . LYS A 1 185 ? 12.452 11.746 1.023 1.00 86.81 185 LYS A CA 1
ATOM 1398 C C . LYS A 1 185 ? 11.014 11.460 1.461 1.00 86.81 185 LYS A C 1
ATOM 1400 O O . LYS A 1 185 ? 10.122 11.514 0.619 1.00 86.81 185 LYS A O 1
ATOM 1405 N N . LEU A 1 186 ? 10.790 11.110 2.728 1.00 87.88 186 LEU A N 1
ATOM 1406 C CA . LEU A 1 186 ? 9.449 10.903 3.270 1.00 87.88 186 LEU A CA 1
ATOM 1407 C C . LEU A 1 186 ? 8.753 12.251 3.491 1.00 87.88 186 LEU A C 1
ATOM 1409 O O . LEU A 1 186 ? 9.403 13.269 3.746 1.00 87.88 186 LEU A O 1
ATOM 1413 N N . ASP A 1 187 ? 7.422 12.253 3.415 1.00 92.00 187 ASP A N 1
ATOM 1414 C CA . ASP A 1 187 ? 6.644 13.431 3.792 1.00 92.00 187 ASP A CA 1
ATOM 1415 C C . ASP A 1 187 ? 6.872 13.779 5.289 1.00 92.00 187 ASP A C 1
ATOM 1417 O O . ASP A 1 187 ? 7.316 12.924 6.064 1.00 92.00 187 ASP A O 1
ATOM 1421 N N . PRO A 1 188 ? 6.631 15.032 5.718 1.00 93.56 188 PRO A N 1
ATOM 1422 C CA . PRO A 1 188 ? 6.811 15.455 7.111 1.00 93.56 188 PRO A CA 1
ATOM 1423 C C . PRO A 1 188 ? 6.069 14.604 8.162 1.00 93.56 188 PRO A C 1
ATOM 1425 O O . PRO A 1 188 ? 6.684 14.212 9.149 1.00 93.56 188 PRO A O 1
ATOM 1428 N N . ALA A 1 189 ? 4.802 14.256 7.937 1.00 88.12 189 ALA A N 1
ATOM 1429 C CA . ALA A 1 189 ? 4.000 13.430 8.842 1.00 88.12 189 ALA A CA 1
ATOM 1430 C C . ALA A 1 189 ? 4.519 11.983 8.899 1.00 88.12 189 ALA A C 1
ATOM 1432 O O . ALA A 1 189 ? 4.645 11.392 9.971 1.00 88.12 189 ALA A O 1
ATOM 1433 N N . SER A 1 190 ? 4.916 11.421 7.755 1.00 87.38 190 SER A N 1
ATOM 1434 C CA . SER A 1 190 ? 5.556 10.102 7.702 1.00 87.38 190 SER A CA 1
ATOM 1435 C C . SER A 1 190 ? 6.898 10.077 8.450 1.00 87.38 190 SER A C 1
ATOM 1437 O O . SER A 1 190 ? 7.231 9.073 9.084 1.00 87.38 190 SER A O 1
ATOM 1439 N N . ARG A 1 191 ? 7.671 11.173 8.407 1.00 93.94 191 ARG A N 1
ATOM 1440 C CA . ARG A 1 191 ? 8.917 11.312 9.182 1.00 93.94 191 ARG A CA 1
ATOM 1441 C C . ARG A 1 191 ? 8.655 11.327 10.682 1.00 93.94 191 ARG A C 1
ATOM 1443 O O . ARG A 1 191 ? 9.386 10.669 11.417 1.00 93.94 191 ARG A O 1
ATOM 1450 N N . GLU A 1 192 ? 7.610 12.014 11.124 1.00 90.19 192 GLU A N 1
ATOM 1451 C CA . GLU A 1 192 ? 7.236 12.091 12.537 1.00 90.19 192 GLU A CA 1
ATOM 1452 C C . GLU A 1 192 ? 6.844 10.721 13.107 1.00 90.19 192 GLU A C 1
ATOM 1454 O O . GLU A 1 192 ? 7.335 10.335 14.166 1.00 90.19 192 GLU A O 1
ATOM 1459 N N . ILE A 1 193 ? 6.091 9.917 12.348 1.00 88.44 193 ILE A N 1
ATOM 1460 C CA . ILE A 1 193 ? 5.758 8.532 12.724 1.00 88.44 193 ILE A CA 1
ATOM 1461 C C . ILE A 1 193 ? 7.027 7.679 12.887 1.00 88.44 193 ILE A C 1
ATOM 1463 O O . ILE A 1 193 ? 7.121 6.861 13.800 1.00 88.44 193 ILE A O 1
ATOM 1467 N N . TRP A 1 194 ? 8.027 7.858 12.019 1.00 89.00 194 TRP A N 1
ATOM 1468 C CA . TRP A 1 194 ? 9.291 7.115 12.098 1.00 89.00 194 TRP A CA 1
ATOM 1469 C C . TRP A 1 194 ? 10.157 7.531 13.291 1.00 89.00 194 TRP A C 1
ATOM 1471 O O . TRP A 1 194 ? 10.833 6.675 13.867 1.00 89.00 194 TRP A O 1
ATOM 1481 N N . ILE A 1 195 ? 10.121 8.816 13.661 1.00 91.56 195 ILE A N 1
ATOM 1482 C CA . ILE A 1 195 ? 10.764 9.337 14.874 1.00 91.56 195 ILE A CA 1
ATOM 1483 C C . ILE A 1 195 ? 10.059 8.775 16.115 1.00 91.56 195 ILE A C 1
ATOM 1485 O O . ILE A 1 195 ? 10.719 8.204 16.978 1.00 91.56 195 ILE A O 1
ATOM 1489 N N . GLN A 1 196 ? 8.725 8.846 16.179 1.00 87.62 196 GLN A N 1
ATOM 1490 C CA . GLN A 1 196 ? 7.938 8.300 17.294 1.00 87.62 196 GLN A CA 1
ATOM 1491 C C . GLN A 1 196 ? 8.114 6.784 17.452 1.00 87.62 196 GLN A C 1
ATOM 1493 O O . GLN A 1 196 ? 8.138 6.270 18.567 1.00 87.62 196 GLN A O 1
ATOM 1498 N N . ALA A 1 197 ? 8.288 6.060 16.345 1.00 82.00 197 ALA A N 1
ATOM 1499 C CA . ALA A 1 197 ? 8.556 4.625 16.353 1.00 82.00 197 ALA A CA 1
ATOM 1500 C C . ALA A 1 197 ? 10.006 4.257 16.740 1.00 82.00 197 ALA A C 1
ATOM 1502 O O . ALA A 1 197 ? 10.325 3.068 16.792 1.00 82.00 197 ALA A O 1
ATOM 1503 N N . GLY A 1 198 ? 10.893 5.237 16.969 1.00 85.94 198 GLY A N 1
ATOM 1504 C CA . GLY A 1 198 ? 12.293 5.012 17.353 1.00 85.94 198 GLY A CA 1
ATOM 1505 C C . GLY A 1 198 ? 13.157 4.376 16.258 1.00 85.94 198 GLY A C 1
ATOM 1506 O O . GLY A 1 198 ? 14.175 3.755 16.552 1.00 85.94 198 GLY A O 1
ATOM 1507 N N . ILE A 1 199 ? 12.748 4.477 14.988 1.00 84.50 199 ILE A N 1
ATOM 1508 C CA . ILE A 1 199 ? 13.483 3.893 13.849 1.00 84.50 199 ILE A CA 1
ATOM 1509 C C . ILE A 1 199 ? 14.666 4.786 13.447 1.00 84.50 199 ILE A C 1
ATOM 1511 O O . ILE A 1 199 ? 15.682 4.299 12.945 1.00 84.50 199 ILE A O 1
ATOM 1515 N N . VAL A 1 200 ? 14.526 6.096 13.648 1.00 87.56 200 VAL A N 1
ATOM 1516 C CA . VAL A 1 200 ? 15.563 7.104 13.423 1.00 87.56 200 VAL A CA 1
ATOM 1517 C C . VAL A 1 200 ? 15.677 7.925 14.696 1.00 87.56 200 VAL A C 1
ATOM 1519 O O . VAL A 1 200 ? 14.655 8.353 15.230 1.00 87.56 200 VAL A O 1
ATOM 1522 N N . ASP A 1 201 ? 16.904 8.152 15.160 1.00 83.69 201 ASP A N 1
ATOM 1523 C CA . ASP A 1 201 ? 17.159 9.085 16.253 1.00 83.69 201 ASP A CA 1
ATOM 1524 C C . ASP A 1 201 ? 16.647 10.462 15.807 1.00 83.69 201 ASP A C 1
ATOM 1526 O O . ASP A 1 201 ? 17.173 11.053 14.856 1.00 83.69 201 ASP A O 1
ATOM 1530 N N . GLY A 1 202 ? 15.570 10.941 16.438 1.00 83.44 202 GLY A N 1
ATOM 1531 C CA . GLY A 1 202 ? 15.111 12.313 16.243 1.00 83.44 202 GLY A CA 1
ATOM 1532 C C . GLY A 1 202 ? 16.249 13.286 16.561 1.00 83.44 202 GLY A C 1
ATOM 1533 O O . GLY A 1 202 ? 17.202 12.896 17.241 1.00 83.44 202 GLY A O 1
ATOM 1534 N N . PRO A 1 203 ? 16.200 14.541 16.079 1.00 77.44 203 PRO A N 1
ATOM 1535 C CA . PRO A 1 203 ? 17.149 15.548 16.527 1.00 77.44 203 PRO A CA 1
ATOM 1536 C C . PRO A 1 203 ? 17.021 15.640 18.045 1.00 77.44 203 PRO A C 1
ATOM 1538 O O . PRO A 1 203 ? 16.043 16.175 18.563 1.00 77.44 203 PRO A O 1
ATOM 1541 N N . SER A 1 204 ? 17.964 15.022 18.753 1.00 60.25 204 SER A N 1
ATOM 1542 C CA . SER A 1 204 ? 17.988 15.023 20.200 1.00 60.25 204 SER A CA 1
ATOM 1543 C C . SER A 1 204 ? 17.957 16.481 20.620 1.00 60.25 204 SER A C 1
ATOM 1545 O O . SER A 1 204 ? 18.858 17.243 20.273 1.00 60.25 204 SER A O 1
ATOM 1547 N N . SER A 1 205 ? 16.941 16.871 21.380 1.00 54.84 205 SER A N 1
ATOM 1548 C CA . SER A 1 205 ? 16.765 18.194 21.992 1.00 54.84 205 SER A CA 1
ATOM 1549 C C . SER A 1 205 ? 17.903 18.588 22.953 1.00 54.84 205 SER A C 1
ATOM 1551 O O . SER A 1 205 ? 17.808 19.563 23.687 1.00 54.84 205 SER A O 1
ATOM 1553 N N . SER A 1 206 ? 19.018 17.858 22.934 1.00 48.69 206 SER A N 1
ATOM 1554 C CA . SER A 1 206 ? 20.168 17.995 23.815 1.00 48.69 206 SER A CA 1
ATOM 1555 C C . SER A 1 206 ? 21.212 19.005 23.317 1.00 48.69 206 SER A C 1
ATOM 1557 O O . SER A 1 206 ? 22.316 19.036 23.851 1.00 48.69 206 SER A O 1
ATOM 1559 N N . SER A 1 207 ? 20.902 19.819 22.301 1.00 50.53 207 SER A N 1
ATOM 1560 C CA . SER A 1 207 ? 21.819 20.836 21.749 1.00 50.53 207 SER A CA 1
ATOM 1561 C C . SER A 1 207 ? 21.261 22.264 21.799 1.00 50.53 207 SER A C 1
ATOM 1563 O O . SER A 1 207 ? 21.784 23.146 21.127 1.00 50.53 207 SER A O 1
ATOM 1565 N N . GLN A 1 208 ? 20.208 22.510 22.582 1.00 46.38 208 GLN A N 1
ATOM 1566 C CA . GLN A 1 208 ? 19.532 23.809 22.655 1.00 46.38 208 GLN A CA 1
ATOM 1567 C C . GLN A 1 208 ? 19.882 24.582 23.940 1.00 46.38 208 GLN A C 1
ATOM 1569 O O . GLN A 1 208 ? 18.985 25.041 24.639 1.00 46.38 208 GLN A O 1
ATOM 1574 N N . LEU A 1 209 ? 21.176 24.712 24.266 1.00 47.22 209 LEU A N 1
ATOM 1575 C CA . LEU A 1 209 ? 21.635 25.642 25.314 1.00 47.22 209 LEU A CA 1
ATOM 1576 C C . LEU A 1 209 ? 22.840 26.531 24.958 1.00 47.22 209 LEU A C 1
ATOM 1578 O O . LEU A 1 209 ? 23.062 27.488 25.684 1.00 47.22 209 LEU A O 1
ATOM 1582 N N . ASP A 1 210 ? 23.528 26.353 23.826 1.00 44.25 210 ASP A N 1
ATOM 1583 C CA . ASP A 1 210 ? 24.681 27.205 23.479 1.00 44.25 210 ASP A CA 1
ATOM 1584 C C . ASP A 1 210 ? 24.572 27.785 22.062 1.00 44.25 210 ASP A C 1
ATOM 1586 O O . ASP A 1 210 ? 25.227 27.326 21.130 1.00 44.25 210 ASP A O 1
ATOM 1590 N N . ALA A 1 211 ? 23.717 28.795 21.890 1.00 46.25 211 ALA A N 1
ATOM 1591 C CA . ALA A 1 211 ? 23.819 29.772 20.798 1.00 46.25 211 ALA A CA 1
ATOM 1592 C C . ALA A 1 211 ? 22.955 31.005 21.109 1.00 46.25 211 ALA A C 1
ATOM 1594 O O . ALA A 1 211 ? 21.960 31.287 20.443 1.00 46.25 211 ALA A O 1
ATOM 1595 N N . ASN A 1 212 ? 23.338 31.724 22.161 1.00 48.34 212 ASN A N 1
ATOM 1596 C CA . ASN A 1 212 ? 23.022 33.139 22.310 1.00 48.34 212 ASN A CA 1
ATOM 1597 C C . ASN A 1 212 ? 24.204 33.949 21.739 1.00 48.34 212 ASN A C 1
ATOM 1599 O O . ASN A 1 212 ? 25.348 33.511 21.849 1.00 48.34 212 ASN A O 1
ATOM 1603 N N . ILE A 1 213 ? 23.916 35.142 21.213 1.00 47.88 213 ILE A N 1
ATOM 1604 C CA . ILE A 1 213 ? 24.825 36.158 20.646 1.00 47.88 213 ILE A CA 1
ATOM 1605 C C . ILE A 1 213 ? 25.131 36.000 19.143 1.00 47.88 213 ILE A C 1
ATOM 1607 O O . ILE A 1 213 ? 26.185 35.525 18.729 1.00 47.88 213 ILE A O 1
ATOM 1611 N N . ASN A 1 214 ? 24.203 36.485 18.315 1.00 41.69 214 ASN A N 1
ATOM 1612 C CA . ASN A 1 214 ? 24.505 37.531 17.328 1.00 41.69 214 ASN A CA 1
ATOM 1613 C C . ASN A 1 214 ? 23.194 38.071 16.737 1.00 41.69 214 ASN A C 1
ATOM 1615 O O . ASN A 1 214 ? 22.617 37.486 15.821 1.00 41.69 214 ASN A O 1
ATOM 1619 N N . GLU A 1 215 ? 22.731 39.197 17.281 1.00 43.34 215 GLU A N 1
ATOM 1620 C CA . GLU A 1 215 ? 21.794 40.093 16.600 1.00 43.34 215 GLU A CA 1
ATOM 1621 C C . GLU A 1 215 ? 22.476 40.731 15.379 1.00 43.34 215 GLU A C 1
ATOM 1623 O O . GLU A 1 215 ? 23.575 41.274 15.515 1.00 43.34 215 GLU A O 1
ATOM 1628 N N . PRO A 1 216 ? 21.820 40.772 14.208 1.00 50.59 216 PRO A N 1
ATOM 1629 C CA . PRO A 1 216 ? 22.131 41.741 13.177 1.00 50.59 216 PRO A CA 1
ATOM 1630 C C . PRO A 1 216 ? 21.142 42.918 13.191 1.00 50.59 216 PRO A C 1
ATOM 1632 O O . PRO A 1 216 ? 19.923 42.762 13.146 1.00 50.59 216 PRO A O 1
ATOM 1635 N N . VAL A 1 217 ? 21.743 44.105 13.212 1.00 49.81 217 VAL A N 1
ATOM 1636 C CA . VAL A 1 217 ? 21.178 45.455 13.082 1.00 49.81 217 VAL A CA 1
ATOM 1637 C C . VAL A 1 217 ? 20.310 45.611 11.816 1.00 49.81 217 VAL A C 1
ATOM 1639 O O . VAL A 1 217 ? 20.704 45.118 10.756 1.00 49.81 217 VAL A O 1
ATOM 1642 N N . PRO A 1 218 ? 19.180 46.351 11.863 1.00 54.62 218 PRO A N 1
ATOM 1643 C CA . PRO A 1 218 ? 18.383 46.664 10.683 1.00 54.62 218 PRO A CA 1
ATOM 1644 C C . PRO A 1 218 ? 18.890 47.938 9.987 1.00 54.62 218 PRO A C 1
ATOM 1646 O O . PRO A 1 218 ? 19.113 48.969 10.621 1.00 54.62 218 PRO A O 1
ATOM 1649 N N . GLY A 1 219 ? 19.026 47.881 8.662 1.00 39.19 219 GLY A N 1
ATOM 1650 C CA . GLY A 1 219 ? 19.302 49.037 7.806 1.00 39.19 219 GLY A CA 1
ATOM 1651 C C . GLY A 1 219 ? 18.477 48.987 6.509 1.00 39.19 219 GLY A C 1
ATOM 1652 O O . GLY A 1 219 ? 18.099 47.891 6.091 1.00 39.19 219 GLY A O 1
ATOM 1653 N N . PRO A 1 220 ? 18.140 50.140 5.894 1.00 53.69 220 PRO A N 1
ATOM 1654 C CA . PRO A 1 220 ? 16.896 50.287 5.141 1.00 53.69 220 PRO A CA 1
ATOM 1655 C C . PRO A 1 220 ? 17.063 50.431 3.616 1.00 53.69 220 PRO A C 1
ATOM 1657 O O . PRO A 1 220 ? 18.119 50.796 3.110 1.00 53.69 220 PRO A O 1
ATOM 1660 N N . SER A 1 221 ? 15.910 50.329 2.946 1.00 41.25 221 SER A N 1
ATOM 1661 C CA . SER A 1 221 ? 15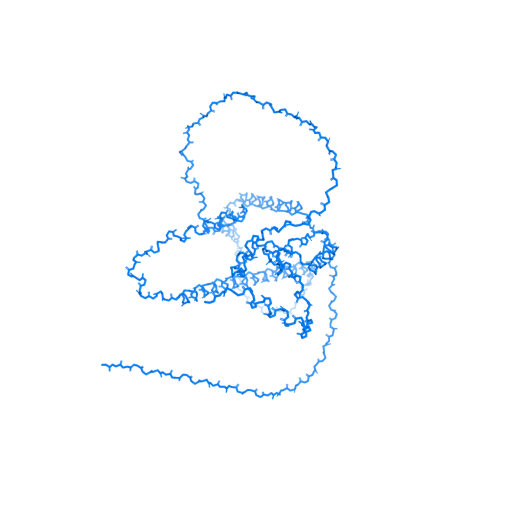.506 51.093 1.753 1.00 41.25 221 SER A CA 1
ATOM 1662 C C . SER A 1 221 ? 15.699 50.489 0.349 1.00 41.25 221 SER A C 1
ATOM 1664 O O . SER A 1 221 ? 16.803 50.265 -0.132 1.00 41.25 221 SER A O 1
ATOM 1666 N N . ALA A 1 222 ? 14.538 50.375 -0.309 1.00 44.28 222 ALA A N 1
ATOM 1667 C CA . ALA A 1 222 ? 14.229 50.658 -1.711 1.00 44.28 222 ALA A CA 1
ATOM 1668 C C . ALA A 1 222 ? 14.900 49.851 -2.840 1.00 44.28 222 ALA A C 1
ATOM 1670 O O . ALA A 1 222 ? 16.072 50.030 -3.163 1.00 44.28 222 ALA A O 1
ATOM 1671 N N . ARG A 1 223 ? 14.056 49.142 -3.607 1.00 44.97 223 ARG A N 1
ATOM 1672 C CA . ARG A 1 223 ? 13.992 49.321 -5.067 1.00 44.97 223 ARG A CA 1
ATOM 1673 C C . ARG A 1 223 ? 12.675 48.801 -5.641 1.00 44.97 223 ARG A C 1
ATOM 1675 O O . ARG A 1 223 ? 12.400 47.606 -5.637 1.00 44.97 223 ARG A O 1
ATOM 1682 N N . GLU A 1 224 ? 11.884 49.748 -6.125 1.00 43.72 224 GLU A N 1
ATOM 1683 C CA . GLU A 1 224 ? 10.746 49.544 -7.011 1.00 43.72 224 GLU A CA 1
ATOM 1684 C C . GLU A 1 224 ? 11.239 49.002 -8.362 1.00 43.72 224 GLU A C 1
ATOM 1686 O O . GLU A 1 224 ? 12.273 49.437 -8.877 1.00 43.72 224 GLU A O 1
ATOM 1691 N N . VAL A 1 225 ? 10.503 48.048 -8.932 1.00 52.19 225 VAL A N 1
ATOM 1692 C CA . VAL A 1 225 ? 10.719 47.541 -10.293 1.00 52.19 225 VAL A CA 1
ATOM 1693 C C . VAL A 1 225 ? 9.536 48.005 -11.144 1.00 52.19 225 VAL A C 1
ATOM 1695 O O . VAL A 1 225 ? 8.394 47.768 -10.745 1.00 52.19 225 VAL A O 1
ATOM 1698 N N . PRO A 1 226 ? 9.768 48.669 -12.288 1.00 55.34 226 PRO A N 1
ATOM 1699 C CA . PRO A 1 226 ? 8.693 49.173 -13.123 1.00 55.34 226 PRO A CA 1
ATOM 1700 C C . PRO A 1 226 ? 8.088 48.073 -14.001 1.00 55.34 226 PRO A C 1
ATOM 1702 O O . PRO A 1 226 ? 8.782 47.317 -14.681 1.00 55.34 226 PRO A O 1
ATOM 1705 N N . THR A 1 227 ? 6.760 48.059 -14.010 1.00 46.66 227 THR A N 1
ATOM 1706 C CA . THR A 1 227 ? 5.892 47.427 -15.002 1.00 46.66 227 THR A CA 1
ATOM 1707 C C . THR A 1 227 ? 6.056 48.129 -16.352 1.00 46.66 227 THR A C 1
ATOM 1709 O O . THR A 1 227 ? 5.781 49.323 -16.456 1.00 46.66 227 THR A O 1
ATOM 1712 N N . VAL A 1 228 ? 6.445 47.394 -17.396 1.00 51.41 228 VAL A N 1
ATOM 1713 C CA . VAL A 1 228 ? 6.351 47.841 -18.795 1.00 51.41 228 VAL A CA 1
ATOM 1714 C C . VAL A 1 228 ? 5.501 46.828 -19.554 1.00 51.41 228 VAL A C 1
ATOM 1716 O O . VAL A 1 228 ? 5.802 45.635 -19.563 1.00 51.41 228 VAL A O 1
ATOM 1719 N N . GLY A 1 229 ? 4.397 47.319 -20.116 1.00 41.69 229 GLY A N 1
ATOM 1720 C CA . GLY A 1 229 ? 3.511 46.595 -21.024 1.00 41.69 229 GLY A CA 1
ATOM 1721 C C . GLY A 1 229 ? 3.759 46.948 -22.494 1.00 41.69 229 GLY A C 1
ATOM 1722 O O . GLY A 1 229 ? 4.556 47.831 -22.796 1.00 41.69 229 GLY A O 1
ATOM 1723 N N . GLY A 1 230 ? 3.002 46.276 -23.372 1.00 42.88 230 GLY A N 1
ATOM 1724 C CA . GLY A 1 230 ? 3.048 46.397 -24.840 1.00 42.88 230 GLY A CA 1
ATOM 1725 C C . GLY A 1 230 ? 4.176 45.544 -25.427 1.00 42.88 230 GLY A C 1
ATOM 1726 O O . GLY A 1 230 ? 5.242 45.478 -24.845 1.00 42.88 230 GLY A O 1
ATOM 1727 N N . GLU A 1 231 ? 4.046 44.830 -26.542 1.00 37.03 231 GLU A N 1
ATOM 1728 C CA . GLU A 1 231 ? 3.376 45.228 -27.776 1.00 37.03 231 GLU A CA 1
ATOM 1729 C C . GLU A 1 231 ? 2.908 44.000 -28.578 1.00 37.03 231 GLU A C 1
ATOM 1731 O O . GLU A 1 231 ? 3.549 42.949 -28.624 1.00 37.03 231 GLU A O 1
ATOM 1736 N N . SER A 1 232 ? 1.755 44.169 -29.216 1.00 50.16 232 SER A N 1
ATOM 1737 C CA . SER A 1 232 ? 1.122 43.257 -30.159 1.00 50.16 232 SER A CA 1
ATOM 1738 C C . SER A 1 232 ? 1.824 43.338 -31.520 1.00 50.16 232 SER A C 1
ATOM 1740 O O . SER A 1 232 ? 1.889 44.417 -32.104 1.00 50.16 232 SER A O 1
ATOM 1742 N N . GLY A 1 233 ? 2.292 42.206 -32.052 1.00 39.97 233 GLY A N 1
ATOM 1743 C CA . GLY A 1 233 ? 2.848 42.086 -33.407 1.00 39.97 233 GLY A CA 1
ATOM 1744 C C . GLY A 1 233 ? 2.106 41.020 -34.232 1.00 39.97 233 GLY A C 1
ATOM 1745 O O . GLY A 1 233 ? 1.698 40.007 -33.661 1.00 39.97 233 GLY A O 1
ATOM 1746 N N . PRO A 1 234 ? 1.878 41.243 -35.542 1.00 50.41 234 PRO A N 1
ATOM 1747 C CA . PRO A 1 234 ? 0.935 40.479 -36.354 1.00 50.41 234 PRO A CA 1
ATOM 1748 C C . PRO A 1 234 ? 1.466 39.112 -36.798 1.00 50.41 234 PRO A C 1
ATOM 1750 O O . PRO A 1 234 ? 2.661 38.877 -36.948 1.00 50.41 234 PRO A O 1
ATOM 1753 N N . SER A 1 235 ? 0.513 38.215 -37.022 1.00 52.31 235 SER A N 1
ATOM 1754 C CA . SER A 1 235 ? 0.670 36.827 -37.436 1.00 52.31 235 SER A CA 1
ATOM 1755 C C . SER A 1 235 ? 1.199 36.720 -38.871 1.00 52.31 235 SER A C 1
ATOM 1757 O O . SER A 1 235 ? 0.487 37.061 -39.814 1.00 52.31 235 SER A O 1
ATOM 1759 N N . GLU A 1 236 ? 2.408 36.184 -39.050 1.00 41.91 236 GLU A N 1
ATOM 1760 C CA . GLU A 1 236 ? 2.840 35.642 -40.343 1.00 41.91 236 GLU A CA 1
ATOM 1761 C C . GLU A 1 236 ? 2.402 34.170 -40.485 1.00 41.91 236 GLU A C 1
ATOM 1763 O O . GLU A 1 236 ? 2.581 33.376 -39.553 1.00 41.91 236 GLU A O 1
ATOM 1768 N N . PRO A 1 237 ? 1.847 33.760 -41.641 1.00 47.69 237 PRO A N 1
ATOM 1769 C CA . PRO A 1 237 ? 1.533 32.366 -41.918 1.00 47.69 237 PRO A CA 1
ATOM 1770 C C . PRO A 1 237 ? 2.807 31.589 -42.285 1.00 47.69 237 PRO A C 1
ATOM 1772 O O . PRO A 1 237 ? 3.364 31.728 -43.373 1.00 47.69 237 PRO A O 1
ATOM 1775 N N . ILE A 1 238 ? 3.253 30.728 -41.370 1.00 39.34 238 ILE A N 1
ATOM 1776 C CA . ILE A 1 238 ? 4.369 29.802 -41.584 1.00 39.34 238 ILE A CA 1
ATOM 1777 C C . ILE A 1 238 ? 3.924 28.699 -42.557 1.00 39.34 238 ILE A C 1
ATOM 1779 O O . ILE A 1 238 ? 3.150 27.810 -42.199 1.00 39.34 238 ILE A O 1
ATOM 1783 N N . LEU A 1 239 ? 4.436 28.739 -43.788 1.00 41.09 239 LEU A N 1
ATOM 1784 C CA . LEU A 1 239 ? 4.387 27.613 -44.724 1.00 41.09 239 LEU A CA 1
ATOM 1785 C C . LEU A 1 239 ? 5.397 26.521 -44.309 1.00 41.09 239 LEU A C 1
ATOM 1787 O O . LEU A 1 239 ? 6.477 26.839 -43.802 1.00 41.09 239 LEU A O 1
ATOM 1791 N N . PRO A 1 240 ? 5.094 25.226 -44.529 1.00 43.91 240 PRO A N 1
ATOM 1792 C CA . PRO A 1 240 ? 5.958 24.134 -44.101 1.00 43.91 240 PRO A CA 1
ATOM 1793 C C . PRO A 1 240 ? 7.178 24.011 -45.022 1.00 43.91 240 PRO A C 1
ATOM 1795 O O . PRO A 1 240 ? 7.088 23.549 -46.158 1.00 43.91 240 PRO A O 1
ATOM 1798 N N . VAL A 1 241 ? 8.346 24.391 -44.503 1.00 40.59 241 VAL A N 1
ATOM 1799 C CA . VAL A 1 241 ? 9.644 24.122 -45.130 1.00 40.59 241 VAL A CA 1
ATOM 1800 C C . VAL A 1 241 ? 9.936 22.623 -45.043 1.00 40.59 241 VAL A C 1
ATOM 1802 O O . VAL A 1 241 ? 10.264 22.084 -43.984 1.00 40.59 241 VAL A O 1
ATOM 1805 N N . ALA A 1 242 ? 9.822 21.940 -46.180 1.00 50.78 242 ALA A N 1
ATOM 1806 C CA . ALA A 1 242 ? 10.364 20.605 -46.375 1.00 50.78 242 ALA A CA 1
ATOM 1807 C C . ALA A 1 242 ? 11.901 20.679 -46.364 1.00 50.78 242 ALA A C 1
ATOM 1809 O O . ALA A 1 242 ? 12.487 21.386 -47.178 1.00 50.78 242 ALA A O 1
ATOM 1810 N N . GLY A 1 243 ? 12.562 19.942 -45.463 1.00 48.47 243 GLY A N 1
ATOM 1811 C CA . GLY A 1 243 ? 13.990 19.637 -45.633 1.00 48.47 243 GLY A CA 1
ATOM 1812 C C . GLY A 1 243 ? 14.904 19.712 -44.413 1.00 48.47 243 GLY A C 1
ATOM 1813 O O . GLY A 1 243 ? 16.070 19.351 -44.538 1.00 48.47 243 GLY A O 1
ATOM 1814 N N . ALA A 1 244 ? 14.435 20.095 -43.224 1.00 40.44 244 ALA A N 1
ATOM 1815 C CA . ALA A 1 244 ? 15.269 19.987 -42.027 1.00 40.44 244 ALA A CA 1
ATOM 1816 C C . ALA A 1 244 ? 15.187 18.560 -41.461 1.00 40.44 244 ALA A C 1
ATOM 1818 O O . ALA A 1 244 ? 14.287 18.235 -40.682 1.00 40.44 244 ALA A O 1
ATOM 1819 N N . ARG A 1 245 ? 16.134 17.692 -41.848 1.00 47.97 245 ARG A N 1
ATOM 1820 C CA . ARG A 1 245 ? 16.434 16.469 -41.090 1.00 47.97 245 ARG A CA 1
ATOM 1821 C C . ARG A 1 245 ? 16.857 16.905 -39.691 1.00 47.97 245 ARG A C 1
ATOM 1823 O O . ARG A 1 245 ? 18.012 17.246 -39.470 1.00 47.97 245 ARG A O 1
ATOM 1830 N N . ARG A 1 246 ? 15.898 16.953 -38.763 1.00 49.25 246 ARG A N 1
ATOM 1831 C CA . ARG A 1 246 ? 16.194 17.087 -37.339 1.00 49.25 246 ARG A CA 1
ATOM 1832 C C . ARG A 1 246 ? 17.118 15.929 -37.003 1.00 49.25 246 ARG A C 1
ATOM 1834 O O . ARG A 1 246 ? 16.721 14.782 -37.206 1.00 49.25 246 ARG A O 1
ATOM 1841 N N . ASP A 1 247 ? 18.330 16.241 -36.556 1.00 51.16 247 ASP A N 1
ATOM 1842 C CA . ASP A 1 247 ? 19.216 15.277 -35.920 1.00 51.16 247 ASP A CA 1
ATOM 1843 C C . ASP A 1 247 ? 18.384 14.542 -34.873 1.00 51.16 247 ASP A C 1
ATOM 1845 O O . ASP A 1 247 ? 17.961 15.110 -33.861 1.00 51.16 247 ASP A O 1
ATOM 1849 N N . VAL A 1 248 ? 18.026 13.299 -35.187 1.00 51.47 248 VAL A N 1
ATOM 1850 C CA . VAL A 1 248 ? 17.230 12.460 -34.304 1.00 51.47 248 VAL A CA 1
ATOM 1851 C C . VAL A 1 248 ? 18.205 12.072 -33.209 1.00 51.47 248 VAL A C 1
ATOM 1853 O O . VAL A 1 248 ? 19.010 11.159 -33.386 1.00 51.47 248 VAL A O 1
ATOM 1856 N N . GLY A 1 249 ? 18.211 12.864 -32.132 1.00 54.28 249 GLY A N 1
ATOM 1857 C CA . GLY A 1 249 ? 19.078 12.655 -30.981 1.00 54.28 249 GLY A CA 1
ATOM 1858 C C . GLY A 1 249 ? 19.103 11.175 -30.618 1.00 54.28 249 GLY A C 1
ATOM 1859 O O . GLY A 1 249 ? 18.056 10.524 -30.622 1.00 54.28 249 GLY A O 1
ATOM 1860 N N . TRP A 1 250 ? 20.312 10.656 -30.392 1.00 51.16 250 TRP A N 1
ATOM 1861 C CA . TRP A 1 250 ? 20.595 9.248 -30.128 1.00 51.16 250 TRP A CA 1
ATOM 1862 C C . TRP A 1 250 ? 19.493 8.603 -29.280 1.00 51.16 250 TRP A C 1
ATOM 1864 O O . TRP A 1 250 ? 19.323 8.909 -28.099 1.00 51.16 250 TRP A O 1
ATOM 1874 N N . ILE A 1 251 ? 18.716 7.730 -29.924 1.00 50.50 251 ILE A N 1
ATOM 1875 C CA . ILE A 1 251 ? 17.630 6.996 -29.287 1.00 50.50 251 ILE A CA 1
ATOM 1876 C C . ILE A 1 251 ? 18.296 5.921 -28.442 1.00 50.50 251 ILE A C 1
ATOM 1878 O O . ILE A 1 251 ? 18.815 4.936 -28.974 1.00 50.50 251 ILE A O 1
ATOM 1882 N N . ASP A 1 252 ? 18.294 6.113 -27.124 1.00 52.91 252 ASP A N 1
ATOM 1883 C CA . ASP A 1 252 ? 18.820 5.128 -26.191 1.00 52.91 252 ASP A CA 1
ATOM 1884 C C . ASP A 1 252 ? 17.891 3.903 -26.219 1.00 52.91 252 ASP A C 1
ATOM 1886 O O . ASP A 1 252 ? 16.870 3.812 -25.537 1.00 52.91 252 ASP A O 1
ATOM 1890 N N . SER A 1 253 ? 18.201 2.976 -27.125 1.00 58.19 253 SER A N 1
ATOM 1891 C CA . SER A 1 253 ? 17.442 1.750 -27.398 1.00 58.19 253 SER A CA 1
ATOM 1892 C C . SER A 1 253 ? 17.574 0.718 -26.280 1.00 58.19 253 SER A C 1
ATOM 1894 O O . SER A 1 253 ? 17.001 -0.374 -26.354 1.00 58.19 253 SER A O 1
ATOM 1896 N N . THR A 1 254 ? 18.330 1.041 -25.230 1.00 68.50 254 THR A N 1
ATOM 1897 C CA . THR A 1 254 ? 18.549 0.131 -24.123 1.00 68.50 254 THR A CA 1
ATOM 1898 C C . THR A 1 254 ? 17.264 0.013 -23.293 1.00 68.50 254 THR A C 1
ATOM 1900 O O . THR A 1 254 ? 16.781 0.987 -22.712 1.00 68.50 254 THR A O 1
ATOM 1903 N N . PRO A 1 255 ? 16.650 -1.184 -23.212 1.00 70.88 255 PRO A N 1
ATOM 1904 C CA . PRO A 1 255 ? 15.446 -1.359 -22.416 1.00 70.88 255 PRO A CA 1
ATOM 1905 C C . PRO A 1 255 ? 15.761 -1.035 -20.955 1.00 70.88 255 PRO A C 1
ATOM 1907 O O . PRO A 1 255 ? 16.701 -1.590 -20.382 1.00 70.88 255 PRO A O 1
ATOM 1910 N N . VAL A 1 256 ? 14.954 -0.173 -20.330 1.00 78.19 256 VAL A N 1
ATOM 1911 C CA . VAL A 1 256 ? 15.122 0.217 -18.923 1.00 78.19 256 VAL A CA 1
ATOM 1912 C C . VAL A 1 256 ? 15.004 -1.020 -18.025 1.00 78.19 256 VAL A C 1
ATOM 1914 O O . VAL A 1 256 ? 13.909 -1.519 -17.720 1.00 78.19 256 VAL A O 1
ATOM 1917 N N . ARG A 1 257 ? 16.161 -1.548 -17.606 1.00 79.69 257 ARG A N 1
ATOM 1918 C CA . ARG A 1 257 ? 16.261 -2.773 -16.793 1.00 79.69 257 ARG A CA 1
ATOM 1919 C C . ARG A 1 257 ? 15.918 -2.527 -15.328 1.00 79.69 257 ARG A C 1
ATOM 1921 O O . ARG A 1 257 ? 15.477 -3.449 -14.643 1.00 79.69 257 ARG A O 1
ATOM 1928 N N . SER A 1 258 ? 16.102 -1.302 -14.835 1.00 84.50 258 SER A N 1
ATOM 1929 C CA . SER A 1 258 ? 15.888 -1.003 -13.422 1.00 84.50 258 SER A CA 1
ATOM 1930 C C . SER A 1 258 ? 14.408 -0.725 -13.120 1.00 84.50 258 SER A C 1
ATOM 1932 O O . SER A 1 258 ? 13.731 0.072 -13.772 1.00 84.50 258 SER A O 1
ATOM 1934 N N . ARG A 1 259 ? 13.878 -1.409 -12.097 1.00 82.38 259 ARG A N 1
ATOM 1935 C CA . ARG A 1 259 ? 12.473 -1.276 -11.675 1.00 82.38 259 ARG A CA 1
ATOM 1936 C C . ARG A 1 259 ? 12.148 0.130 -11.170 1.00 82.38 259 ARG A C 1
ATOM 1938 O O . ARG A 1 259 ? 11.026 0.589 -11.347 1.00 82.38 259 ARG A O 1
ATOM 1945 N N . ILE A 1 260 ? 13.108 0.780 -10.513 1.00 82.44 260 ILE A N 1
ATOM 1946 C CA . ILE A 1 260 ? 12.931 2.119 -9.941 1.00 82.44 260 ILE A CA 1
ATOM 1947 C C . ILE A 1 260 ? 12.820 3.148 -11.066 1.00 82.44 260 ILE A C 1
ATOM 1949 O O . ILE A 1 260 ? 11.845 3.886 -11.099 1.00 82.44 260 ILE A O 1
ATOM 1953 N N . GLN A 1 261 ? 13.733 3.117 -12.037 1.00 82.06 261 GLN A N 1
ATOM 1954 C CA . GLN A 1 261 ? 13.706 4.029 -13.183 1.00 82.06 261 GLN A CA 1
ATOM 1955 C C . GLN A 1 261 ? 12.447 3.841 -14.033 1.00 82.06 261 GLN A C 1
ATOM 1957 O O . GLN A 1 261 ? 11.859 4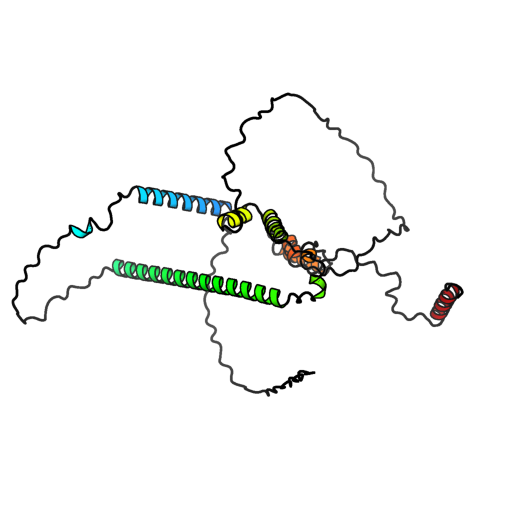.812 -14.489 1.00 82.06 261 GLN A O 1
ATOM 1962 N N . ARG A 1 262 ? 11.952 2.603 -14.175 1.00 81.69 262 ARG A N 1
ATOM 1963 C CA . ARG A 1 262 ? 10.674 2.361 -14.859 1.00 81.69 262 ARG A CA 1
ATOM 1964 C C . ARG A 1 262 ? 9.490 3.014 -14.141 1.00 81.69 262 ARG A C 1
ATOM 1966 O O . ARG A 1 262 ? 8.557 3.439 -14.801 1.00 81.69 262 ARG A O 1
ATOM 1973 N N . ARG A 1 263 ? 9.510 3.101 -12.807 1.00 79.81 263 ARG A N 1
ATOM 1974 C CA . ARG A 1 263 ? 8.439 3.746 -12.025 1.00 79.81 263 ARG A CA 1
ATOM 1975 C C . ARG A 1 263 ? 8.474 5.269 -12.105 1.00 79.81 263 ARG A C 1
ATOM 1977 O O . ARG A 1 263 ? 7.423 5.880 -11.975 1.00 79.81 263 ARG A O 1
ATOM 1984 N N . THR A 1 264 ? 9.650 5.856 -12.315 1.00 81.06 264 THR A N 1
ATOM 1985 C CA . 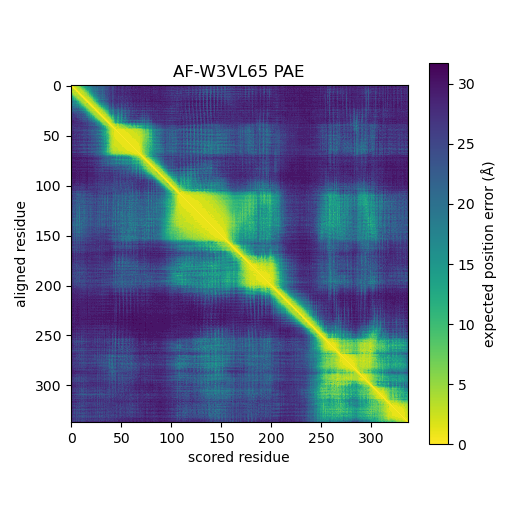THR A 1 264 ? 9.817 7.311 -12.453 1.00 81.06 264 THR A CA 1
ATOM 1986 C C . THR A 1 264 ? 9.540 7.813 -13.868 1.00 81.06 264 THR A C 1
ATOM 1988 O O . THR A 1 264 ? 9.459 9.017 -14.070 1.00 81.06 264 THR A O 1
ATOM 1991 N N . MET A 1 265 ? 9.414 6.920 -14.855 1.00 79.88 265 MET A N 1
ATOM 1992 C CA . MET A 1 265 ? 9.034 7.307 -16.214 1.00 79.88 265 MET A CA 1
ATOM 1993 C C . MET A 1 265 ? 7.565 7.716 -16.265 1.00 79.88 265 MET A C 1
ATOM 1995 O O . MET A 1 265 ? 6.705 6.975 -15.780 1.00 79.88 265 MET A O 1
ATOM 1999 N N . ILE A 1 266 ? 7.304 8.854 -16.905 1.00 78.25 266 ILE A N 1
ATOM 2000 C CA . ILE A 1 266 ? 5.958 9.346 -17.198 1.00 78.25 266 ILE A CA 1
ATOM 2001 C C . ILE A 1 266 ? 5.273 8.353 -18.144 1.00 78.25 266 ILE A C 1
ATOM 2003 O O . ILE A 1 266 ? 5.896 7.815 -19.066 1.00 78.25 266 ILE A O 1
ATOM 2007 N N . ALA A 1 267 ? 4.009 8.047 -17.866 1.00 77.88 267 ALA A N 1
ATOM 2008 C CA . ALA A 1 267 ? 3.194 7.251 -18.768 1.00 77.88 267 ALA A CA 1
ATOM 2009 C C . ALA A 1 267 ? 2.864 8.076 -20.018 1.00 77.88 267 ALA A C 1
ATOM 2011 O O . ALA A 1 267 ? 2.401 9.206 -19.899 1.00 77.88 267 ALA A O 1
ATOM 2012 N N . HIS A 1 268 ? 3.084 7.508 -21.203 1.00 71.81 268 HIS A N 1
ATOM 2013 C CA . HIS A 1 268 ? 2.624 8.108 -22.454 1.00 71.81 268 HIS A CA 1
ATOM 2014 C C . HIS A 1 268 ? 1.370 7.393 -22.942 1.00 71.81 268 HIS A C 1
ATOM 2016 O O . HIS A 1 268 ? 1.246 6.172 -22.801 1.00 71.81 268 HIS A O 1
ATOM 2022 N N . ASP A 1 269 ? 0.463 8.155 -23.545 1.00 72.31 269 ASP A N 1
ATOM 2023 C CA . ASP A 1 269 ? -0.741 7.604 -24.145 1.00 72.31 269 ASP A CA 1
ATOM 2024 C C . ASP A 1 269 ? -0.415 7.077 -25.542 1.00 72.31 269 ASP A C 1
ATOM 2026 O O . ASP A 1 269 ? 0.007 7.823 -26.426 1.00 72.31 269 ASP A O 1
ATOM 2030 N N . CYS A 1 270 ? -0.613 5.778 -25.762 1.00 79.62 270 CYS A N 1
ATOM 2031 C CA . CYS A 1 270 ? -0.947 5.324 -27.107 1.00 79.62 270 CYS A CA 1
ATOM 2032 C C . CYS A 1 270 ? -2.428 5.649 -27.389 1.00 79.62 270 CYS A C 1
ATOM 2034 O O . CYS A 1 270 ? -3.184 5.849 -26.434 1.00 79.62 270 CYS A O 1
ATOM 2036 N N . PRO A 1 271 ? -2.863 5.671 -28.662 1.00 81.12 271 PRO A N 1
ATOM 2037 C CA . PRO A 1 271 ? -4.256 5.962 -29.021 1.00 81.12 271 PRO A CA 1
ATOM 2038 C C . PRO A 1 271 ? -5.269 5.098 -28.251 1.00 81.12 271 PRO A C 1
ATOM 2040 O O . PRO A 1 271 ? -6.264 5.608 -27.739 1.00 81.12 271 PRO A O 1
ATOM 2043 N N . ASP A 1 272 ? -4.956 3.814 -28.066 1.00 76.75 272 ASP A N 1
ATOM 2044 C CA . ASP A 1 272 ? -5.810 2.877 -27.330 1.00 76.75 272 ASP A CA 1
ATOM 2045 C C . ASP A 1 272 ? -5.909 3.242 -25.840 1.00 76.75 272 ASP A C 1
ATOM 2047 O O . ASP A 1 272 ? -7.003 3.294 -25.278 1.00 76.75 272 ASP A O 1
ATOM 2051 N N . CYS A 1 273 ? -4.780 3.556 -25.191 1.00 80.94 273 CYS A N 1
ATOM 2052 C CA . CYS A 1 273 ? -4.772 3.983 -23.791 1.00 80.94 273 CYS A CA 1
ATOM 2053 C C . CYS A 1 273 ? -5.456 5.340 -23.598 1.00 80.94 273 CYS A C 1
ATOM 2055 O O . CYS A 1 273 ? -6.152 5.506 -22.600 1.00 80.94 273 CYS A O 1
ATOM 2057 N N . ALA A 1 274 ? -5.297 6.279 -24.538 1.00 83.56 274 ALA A N 1
ATOM 2058 C CA . ALA A 1 274 ? -5.977 7.571 -24.492 1.00 83.56 274 ALA A CA 1
ATOM 2059 C C . ALA A 1 274 ? -7.499 7.381 -24.436 1.00 83.56 274 ALA A C 1
ATOM 2061 O O . ALA A 1 274 ? -8.146 7.912 -23.538 1.00 83.56 274 ALA A O 1
ATOM 2062 N N . SER A 1 275 ? -8.057 6.553 -25.328 1.00 85.69 275 SER A N 1
ATOM 2063 C CA . SER A 1 275 ? -9.501 6.273 -25.350 1.00 85.69 275 SER A CA 1
ATOM 2064 C C . SER A 1 275 ? -10.001 5.625 -24.053 1.00 85.69 275 SER A C 1
ATOM 2066 O O . SER A 1 275 ? -11.021 6.035 -23.501 1.00 85.69 275 SER A O 1
ATOM 2068 N N . PHE A 1 276 ? -9.241 4.668 -23.510 1.00 87.31 276 PHE A N 1
ATOM 2069 C CA . PHE A 1 276 ? -9.577 4.000 -22.256 1.00 87.31 276 PHE A CA 1
ATOM 2070 C C . PHE A 1 276 ? -9.625 4.978 -21.077 1.00 87.31 276 PHE A C 1
ATOM 2072 O O . PHE A 1 276 ? -10.590 4.969 -20.314 1.00 87.31 276 PHE A O 1
ATOM 2079 N N . TYR A 1 277 ? -8.603 5.826 -20.924 1.00 83.56 277 TYR A N 1
ATOM 2080 C CA . TYR A 1 277 ? -8.550 6.778 -19.813 1.00 83.56 277 TYR A CA 1
ATOM 2081 C C . TYR A 1 277 ? -9.555 7.923 -19.971 1.00 83.56 277 TYR A C 1
ATOM 2083 O O . TYR A 1 277 ? -10.075 8.381 -18.956 1.00 83.56 277 TYR A O 1
ATOM 2091 N N . SER A 1 278 ? -9.903 8.332 -21.196 1.00 86.94 278 SER A N 1
ATOM 2092 C CA . SER A 1 278 ? -11.008 9.273 -21.429 1.00 86.94 278 SER A CA 1
ATOM 2093 C C . SER A 1 278 ? -12.336 8.722 -20.907 1.00 86.94 278 SER A C 1
ATOM 2095 O O . SER A 1 278 ? -12.973 9.371 -20.082 1.00 86.94 278 SER A O 1
ATOM 2097 N N . HIS A 1 279 ? -12.701 7.488 -21.270 1.00 89.06 279 HIS A N 1
ATOM 2098 C CA . HIS A 1 279 ? -13.919 6.859 -20.742 1.00 89.06 279 HIS A CA 1
ATOM 2099 C C . HIS A 1 279 ? -13.853 6.648 -19.221 1.00 89.06 279 HIS A C 1
ATOM 2101 O O . HIS A 1 279 ? -14.854 6.774 -18.519 1.00 89.06 279 HIS A O 1
ATOM 2107 N N . LEU A 1 280 ? -12.671 6.340 -18.677 1.00 86.06 280 LEU A N 1
ATOM 2108 C CA . LEU A 1 280 ? -12.501 6.179 -17.232 1.00 86.06 280 LEU A CA 1
ATOM 2109 C C . LEU A 1 280 ? -12.710 7.503 -16.478 1.00 86.06 280 LEU A C 1
ATOM 2111 O O . LEU A 1 280 ? -13.319 7.505 -15.408 1.00 86.06 280 LEU A O 1
ATOM 2115 N N . ASN A 1 281 ? -12.243 8.617 -17.050 1.00 87.00 281 ASN A N 1
ATOM 2116 C CA . ASN A 1 281 ? -12.444 9.963 -16.513 1.00 87.00 281 ASN A CA 1
ATOM 2117 C C . ASN A 1 281 ? -13.918 10.383 -16.572 1.00 87.00 281 ASN A C 1
ATOM 2119 O O . ASN A 1 281 ? -14.414 10.977 -15.618 1.00 87.00 281 ASN A O 1
ATOM 2123 N N . GLU A 1 282 ? -14.632 10.031 -17.645 1.00 90.06 282 GLU A N 1
ATOM 2124 C CA . GLU A 1 282 ? -16.080 10.256 -17.763 1.00 90.06 282 GLU A CA 1
ATOM 2125 C C . GLU A 1 282 ? -16.867 9.498 -16.681 1.00 90.06 282 GLU A C 1
ATOM 2127 O O . GLU A 1 282 ? -17.793 10.045 -16.085 1.00 90.06 282 GLU A O 1
ATOM 2132 N N . LEU A 1 283 ? -16.467 8.260 -16.367 1.00 89.75 283 LEU A N 1
ATOM 2133 C CA . LEU A 1 283 ? -17.098 7.445 -15.321 1.00 89.75 283 LEU A CA 1
ATOM 2134 C C . LEU A 1 283 ? -16.728 7.884 -13.894 1.00 89.75 283 LEU A C 1
ATOM 2136 O O . LEU A 1 283 ? -17.448 7.562 -12.946 1.00 89.75 283 LEU A O 1
ATOM 2140 N N . ARG A 1 284 ? -15.590 8.565 -13.708 1.00 86.06 284 ARG A N 1
ATOM 2141 C CA . ARG A 1 284 ? -15.058 8.961 -12.393 1.00 86.06 284 ARG A CA 1
ATOM 2142 C C . ARG A 1 284 ? -14.484 10.384 -12.414 1.00 86.06 284 ARG A C 1
ATOM 2144 O O . ARG A 1 284 ? -13.281 10.556 -12.225 1.00 86.06 284 ARG A O 1
ATOM 2151 N N . PRO A 1 285 ? -15.327 11.424 -12.521 1.00 78.44 285 PRO A N 1
ATOM 2152 C CA . PRO A 1 285 ? -14.865 12.811 -12.631 1.00 78.44 285 PRO A CA 1
ATOM 2153 C C . PRO A 1 285 ? -14.067 13.299 -11.409 1.00 78.44 285 PRO A C 1
ATOM 2155 O O . PRO A 1 285 ? -13.225 14.183 -11.527 1.00 78.44 285 PRO A O 1
ATOM 2158 N N . ASN A 1 286 ? -14.282 12.692 -10.236 1.00 81.94 286 ASN A N 1
ATOM 2159 C CA . ASN A 1 286 ? -13.593 13.056 -8.993 1.00 81.94 286 ASN A CA 1
ATOM 2160 C C . ASN A 1 286 ? -12.222 12.380 -8.812 1.00 81.94 286 ASN A C 1
ATOM 2162 O O . ASN A 1 286 ? -11.545 12.650 -7.820 1.00 81.94 286 ASN A O 1
ATOM 2166 N N . ASN A 1 287 ? -11.816 11.475 -9.709 1.00 73.88 287 ASN A N 1
ATOM 2167 C CA . ASN A 1 287 ? -10.531 10.790 -9.618 1.00 73.88 287 ASN A CA 1
ATOM 2168 C C . ASN A 1 287 ? -9.769 10.985 -10.932 1.00 73.88 287 ASN A C 1
ATOM 2170 O O . ASN A 1 287 ? -10.076 10.304 -11.910 1.00 73.88 287 ASN A O 1
ATOM 2174 N N . PRO A 1 288 ? -8.814 11.931 -10.990 1.00 70.75 288 PRO A N 1
ATOM 2175 C CA . PRO A 1 288 ? -8.128 12.231 -12.232 1.00 70.75 288 PRO A CA 1
ATOM 2176 C C . PRO A 1 288 ? -7.368 10.984 -12.684 1.00 70.75 288 PRO A C 1
ATOM 2178 O O . PRO A 1 288 ? -6.410 10.548 -12.033 1.00 70.75 288 PRO A O 1
ATOM 2181 N N . GLY A 1 289 ? -7.782 10.420 -13.821 1.00 71.44 289 GLY A N 1
ATOM 2182 C CA . GLY A 1 289 ? -7.211 9.205 -14.394 1.00 71.44 289 GLY A CA 1
ATOM 2183 C C . GLY A 1 289 ? -5.712 9.304 -14.645 1.00 71.44 289 GLY A C 1
ATOM 2184 O O . GLY A 1 289 ? -5.061 8.281 -14.777 1.00 71.44 289 GLY A O 1
ATOM 2185 N N . ASP A 1 290 ? -5.127 10.502 -14.610 1.00 74.00 290 ASP A N 1
ATOM 2186 C CA . ASP A 1 290 ? -3.687 10.748 -14.669 1.00 74.00 290 ASP A CA 1
ATOM 2187 C C . ASP A 1 290 ? -2.888 10.049 -13.566 1.00 74.00 290 ASP A C 1
ATOM 2189 O O . ASP A 1 290 ? -1.803 9.518 -13.831 1.00 74.00 290 ASP A O 1
ATOM 2193 N N . ALA A 1 291 ? -3.408 10.019 -12.336 1.00 78.56 291 ALA A N 1
ATOM 2194 C CA . ALA A 1 291 ? -2.740 9.356 -11.220 1.00 78.56 291 ALA A CA 1
ATOM 2195 C C . ALA A 1 291 ? -2.763 7.832 -11.402 1.00 78.56 291 ALA A C 1
ATOM 2197 O O . ALA A 1 291 ? -1.734 7.160 -11.277 1.00 78.56 291 ALA A O 1
ATOM 2198 N N . GLU A 1 292 ? -3.924 7.292 -11.774 1.00 80.88 292 GLU A N 1
ATOM 2199 C CA . GLU A 1 292 ? -4.114 5.864 -12.026 1.00 80.88 292 GLU A CA 1
ATOM 2200 C C . GLU A 1 292 ? -3.364 5.414 -13.290 1.00 80.88 292 GLU A C 1
ATOM 2202 O O . GLU A 1 292 ? -2.739 4.354 -13.316 1.00 80.88 292 GLU A O 1
ATOM 2207 N N . ARG A 1 293 ? -3.294 6.273 -14.307 1.00 80.75 293 ARG A N 1
ATOM 2208 C CA . ARG A 1 293 ? -2.492 6.106 -15.520 1.00 80.75 293 ARG A CA 1
ATOM 2209 C C . ARG A 1 293 ? -1.007 6.048 -15.204 1.00 80.75 293 ARG A C 1
ATOM 2211 O O . ARG A 1 293 ? -0.331 5.112 -15.626 1.00 80.75 293 ARG A O 1
ATOM 2218 N N . ASN A 1 294 ? -0.482 6.984 -14.420 1.00 80.69 294 ASN A N 1
ATOM 2219 C CA . ASN A 1 294 ? 0.925 6.956 -14.021 1.00 80.69 294 ASN A CA 1
ATOM 2220 C C . ASN A 1 294 ? 1.260 5.777 -13.099 1.00 80.69 294 ASN A C 1
ATOM 2222 O O . ASN A 1 294 ? 2.409 5.326 -13.079 1.00 80.69 294 ASN A O 1
ATOM 2226 N N . ALA A 1 295 ? 0.288 5.233 -12.367 1.00 79.44 295 ALA A N 1
ATOM 2227 C CA . ALA A 1 295 ? 0.472 4.029 -11.564 1.00 79.44 295 ALA A CA 1
ATOM 2228 C C . ALA A 1 295 ? 0.460 2.750 -12.423 1.00 79.44 295 ALA A C 1
ATOM 2230 O O . ALA A 1 295 ? 1.350 1.901 -12.289 1.00 79.44 295 ALA A O 1
ATOM 2231 N N . CYS A 1 296 ? -0.51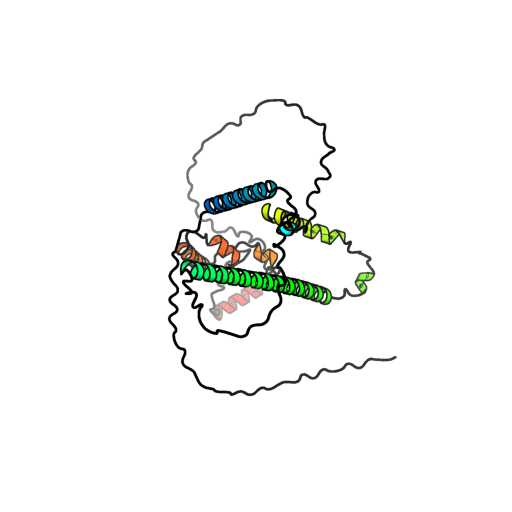2 2.631 -13.328 1.00 74.38 296 CYS A N 1
ATOM 2232 C CA . CYS A 1 296 ? -0.884 1.376 -13.982 1.00 74.38 296 CYS A CA 1
ATOM 2233 C C . CYS A 1 296 ? -0.408 1.258 -15.437 1.00 74.38 296 CYS A C 1
ATOM 2235 O O . CYS A 1 296 ? -0.296 0.138 -15.943 1.00 74.38 296 CYS A O 1
ATOM 2237 N N . SER A 1 297 ? -0.090 2.366 -16.117 1.00 77.62 297 SER A N 1
ATOM 2238 C CA . SER A 1 297 ? 0.277 2.329 -17.535 1.00 77.62 297 SER A CA 1
ATOM 2239 C C . SER A 1 297 ? 1.548 1.515 -17.772 1.00 77.62 297 SER A C 1
ATOM 2241 O O . SER A 1 297 ? 2.607 1.704 -17.149 1.00 77.62 297 SER A O 1
ATOM 2243 N N . ARG A 1 298 ? 1.416 0.588 -18.724 1.00 70.06 298 ARG A N 1
ATOM 2244 C CA . ARG A 1 298 ? 2.488 -0.271 -19.240 1.00 70.06 298 ARG A CA 1
ATOM 2245 C C . ARG A 1 298 ? 3.271 0.414 -20.365 1.00 70.06 298 ARG A C 1
ATOM 2247 O O . ARG A 1 298 ? 4.362 -0.049 -20.696 1.00 70.06 298 ARG A O 1
ATOM 2254 N N . HIS A 1 299 ? 2.755 1.520 -20.903 1.00 69.19 299 HIS A N 1
ATOM 2255 C CA . HIS A 1 299 ? 3.354 2.290 -21.991 1.00 69.19 299 HIS A CA 1
ATOM 2256 C C . HIS A 1 299 ? 4.244 3.385 -21.410 1.00 69.19 299 HIS A C 1
ATOM 2258 O O . HIS A 1 299 ? 3.872 4.546 -21.265 1.00 69.19 299 HIS A O 1
ATOM 2264 N N . ARG A 1 300 ? 5.449 2.971 -21.021 1.00 72.00 300 ARG A N 1
ATOM 2265 C CA . ARG A 1 300 ? 6.511 3.873 -20.579 1.00 72.00 300 ARG A CA 1
ATOM 2266 C C . ARG A 1 300 ? 7.619 3.801 -21.611 1.00 72.00 300 ARG A C 1
ATOM 2268 O O . ARG A 1 300 ? 8.415 2.864 -21.600 1.00 72.00 300 ARG A O 1
ATOM 2275 N N . THR A 1 301 ? 7.636 4.753 -22.529 1.00 65.56 301 THR A N 1
ATOM 2276 C CA . THR A 1 301 ? 8.689 4.900 -23.537 1.00 65.56 301 THR A CA 1
ATOM 2277 C C . THR A 1 301 ? 9.310 6.271 -23.368 1.00 65.56 301 THR A C 1
ATOM 2279 O O . THR A 1 301 ? 8.598 7.262 -23.386 1.00 65.56 301 THR A O 1
ATOM 2282 N N . THR A 1 302 ? 10.625 6.341 -23.199 1.00 64.25 302 THR A N 1
ATOM 2283 C CA . THR A 1 302 ? 11.360 7.614 -23.137 1.00 64.25 302 THR A CA 1
ATOM 2284 C C . THR A 1 302 ? 11.402 8.332 -24.483 1.00 64.25 302 THR A C 1
ATOM 2286 O O . THR A 1 302 ? 11.625 9.536 -24.520 1.00 64.25 302 THR A O 1
ATOM 2289 N N . HIS A 1 303 ? 11.193 7.609 -25.585 1.00 66.44 303 HIS A N 1
ATOM 2290 C CA . HIS A 1 303 ? 11.364 8.135 -26.933 1.00 66.44 303 HIS A CA 1
ATOM 2291 C C . HIS A 1 303 ? 10.214 7.708 -27.842 1.00 66.44 303 HIS A C 1
ATOM 2293 O O . HIS A 1 303 ? 9.739 6.569 -27.770 1.00 66.44 303 HIS A O 1
ATOM 2299 N N . ALA A 1 304 ? 9.795 8.626 -28.714 1.00 66.00 304 ALA A N 1
ATOM 2300 C CA . ALA A 1 304 ? 8.943 8.299 -29.846 1.00 66.00 304 ALA A CA 1
ATOM 2301 C C . ALA A 1 304 ? 9.650 7.246 -30.709 1.00 66.00 304 ALA A C 1
ATOM 2303 O O . ALA A 1 304 ? 10.865 7.311 -30.915 1.00 66.00 304 ALA A O 1
ATOM 2304 N N . ARG A 1 305 ? 8.900 6.256 -31.201 1.00 70.44 305 ARG A N 1
ATOM 2305 C CA . ARG A 1 305 ? 9.455 5.307 -32.172 1.00 70.44 305 ARG A CA 1
ATOM 2306 C C . ARG A 1 305 ? 9.895 6.099 -33.411 1.00 70.44 305 ARG A C 1
ATOM 2308 O O . ARG A 1 305 ? 9.155 7.001 -33.808 1.00 70.44 305 ARG A O 1
ATOM 2315 N N . PRO A 1 306 ? 11.060 5.798 -34.014 1.00 77.56 306 PRO A N 1
ATOM 2316 C CA . PRO A 1 306 ? 11.419 6.420 -35.279 1.00 77.56 306 PRO A CA 1
ATOM 2317 C C . PRO A 1 306 ? 10.312 6.133 -36.295 1.00 77.56 306 PRO A C 1
ATOM 2319 O O . PRO A 1 306 ? 9.752 5.031 -36.306 1.00 77.56 306 PRO A O 1
ATOM 2322 N N . ALA A 1 307 ? 9.981 7.133 -37.112 1.00 81.31 307 ALA A N 1
ATOM 2323 C CA . ALA A 1 307 ? 9.040 6.941 -38.204 1.00 81.31 307 ALA A CA 1
ATOM 2324 C C . ALA A 1 307 ? 9.543 5.799 -39.090 1.00 81.31 307 ALA A C 1
ATOM 2326 O O . ALA A 1 307 ? 10.745 5.683 -39.352 1.00 81.31 307 ALA A O 1
ATOM 2327 N N . THR A 1 308 ? 8.629 4.928 -39.507 1.00 85.50 308 THR A N 1
ATOM 2328 C CA . THR A 1 308 ? 8.973 3.861 -40.436 1.00 85.50 308 THR A CA 1
ATOM 2329 C C . THR A 1 308 ? 9.514 4.499 -41.723 1.00 85.50 308 THR A C 1
ATOM 2331 O O . THR A 1 308 ? 8.863 5.408 -42.237 1.00 85.50 308 THR A O 1
ATOM 2334 N N . PRO A 1 309 ? 10.693 4.090 -42.232 1.00 85.62 309 PRO A N 1
ATOM 2335 C CA . PRO A 1 309 ? 11.224 4.637 -43.474 1.00 85.62 309 PRO A CA 1
ATOM 2336 C C . PRO A 1 309 ? 10.245 4.466 -44.637 1.00 85.62 309 PRO A C 1
ATOM 2338 O O . PRO A 1 309 ? 9.538 3.456 -44.712 1.00 85.62 309 PRO A O 1
ATOM 2341 N N . GLU A 1 310 ? 10.248 5.436 -45.551 1.00 84.31 310 GLU A N 1
ATOM 2342 C CA . GLU A 1 310 ? 9.468 5.376 -46.788 1.00 84.31 310 GLU A CA 1
ATOM 2343 C C . GLU A 1 310 ? 9.772 4.065 -47.533 1.00 84.31 310 GLU A C 1
ATOM 2345 O O . GLU A 1 310 ? 10.934 3.691 -47.704 1.00 84.31 310 GLU A O 1
ATOM 2350 N N . GLY A 1 311 ? 8.727 3.334 -47.919 1.00 80.69 311 GLY A N 1
ATOM 2351 C CA . GLY A 1 311 ? 8.846 2.047 -48.608 1.00 80.69 311 GLY A CA 1
ATOM 2352 C C . GLY A 1 311 ? 9.094 0.807 -47.738 1.00 80.69 311 GLY A C 1
ATOM 2353 O O . GLY A 1 311 ? 9.062 -0.297 -48.271 1.00 80.69 311 GLY A O 1
ATOM 2354 N N . TYR A 1 312 ? 9.256 0.918 -46.413 1.00 84.12 312 TYR A N 1
ATOM 2355 C CA . TYR A 1 312 ? 9.376 -0.264 -45.534 1.00 84.12 312 TYR A CA 1
ATOM 2356 C C . TYR A 1 312 ? 8.135 -1.175 -45.579 1.00 84.12 312 TYR A C 1
ATOM 2358 O O . TYR A 1 312 ? 8.250 -2.391 -45.454 1.00 84.12 312 TYR A O 1
ATOM 2366 N N . TRP A 1 313 ? 6.947 -0.586 -45.768 1.00 86.31 313 TRP A N 1
ATOM 2367 C CA . TRP A 1 313 ? 5.679 -1.315 -45.902 1.00 86.31 313 TRP A CA 1
ATOM 2368 C C . TRP A 1 313 ? 5.358 -1.737 -47.339 1.00 86.31 313 TRP A C 1
ATOM 2370 O O . TRP A 1 313 ? 4.320 -2.357 -47.571 1.00 86.31 313 TRP A O 1
ATOM 2380 N N . ASN A 1 314 ? 6.244 -1.469 -48.300 1.00 82.38 314 ASN A N 1
ATOM 2381 C CA . ASN A 1 314 ? 6.114 -2.010 -49.647 1.00 82.38 314 ASN A CA 1
ATOM 2382 C C . ASN A 1 314 ? 6.577 -3.472 -49.620 1.00 82.38 314 ASN A C 1
ATOM 2384 O O . ASN A 1 314 ? 7.680 -3.803 -50.033 1.00 82.38 314 ASN A O 1
ATOM 2388 N N . ILE A 1 315 ? 5.715 -4.354 -49.101 1.00 79.69 315 ILE A N 1
ATOM 2389 C CA . ILE A 1 315 ? 5.950 -5.808 -48.981 1.00 79.69 315 ILE A CA 1
ATOM 2390 C C . ILE A 1 315 ? 5.951 -6.493 -50.369 1.00 79.69 315 ILE A C 1
ATOM 2392 O O . ILE A 1 315 ? 6.176 -7.696 -50.486 1.00 79.69 315 ILE A O 1
ATOM 2396 N N . GLY A 1 316 ? 5.716 -5.739 -51.447 1.00 84.81 316 GLY A N 1
ATOM 2397 C CA . GLY A 1 316 ? 5.895 -6.230 -52.806 1.00 84.81 316 GLY A CA 1
ATOM 2398 C C . GLY A 1 316 ? 7.358 -6.581 -53.052 1.00 84.81 316 GLY A C 1
ATOM 2399 O O . GLY A 1 316 ? 8.245 -5.749 -52.862 1.00 84.81 316 GLY A O 1
ATOM 2400 N N . PHE A 1 317 ? 7.617 -7.811 -53.494 1.00 80.56 317 PHE A N 1
ATOM 2401 C CA . PHE A 1 317 ? 8.918 -8.134 -54.063 1.00 80.56 317 PHE A CA 1
ATOM 2402 C C . PHE A 1 317 ? 9.165 -7.176 -55.238 1.00 80.56 317 PHE A C 1
ATOM 2404 O O . PHE A 1 317 ? 8.255 -7.015 -56.059 1.00 80.56 317 PHE A O 1
ATOM 2411 N N . PRO A 1 318 ? 10.341 -6.522 -55.323 1.00 83.25 318 PRO A N 1
ATOM 2412 C CA . PRO A 1 318 ? 10.669 -5.713 -56.486 1.00 83.25 318 PRO A CA 1
ATOM 2413 C C . PRO A 1 318 ? 10.491 -6.570 -57.736 1.00 83.25 318 PRO A C 1
ATOM 2415 O O . PRO A 1 318 ? 10.763 -7.778 -57.712 1.00 83.25 318 PRO A O 1
ATOM 2418 N N . THR A 1 319 ? 10.014 -5.965 -58.822 1.00 89.00 319 THR A N 1
ATOM 2419 C CA . THR A 1 319 ? 9.968 -6.683 -60.096 1.00 89.00 319 THR A CA 1
ATOM 2420 C C . THR A 1 319 ? 11.380 -7.157 -60.451 1.00 89.00 319 THR A C 1
ATOM 2422 O O . THR A 1 319 ? 12.374 -6.612 -59.965 1.00 89.00 319 THR A O 1
ATOM 2425 N N . THR A 1 320 ? 11.506 -8.187 -61.288 1.00 87.69 320 THR A N 1
ATOM 2426 C CA . THR A 1 320 ? 12.828 -8.678 -61.718 1.00 87.69 320 THR A CA 1
ATOM 2427 C C . THR A 1 320 ? 13.692 -7.557 -62.307 1.00 87.69 320 THR A C 1
ATOM 2429 O O . THR A 1 320 ? 14.886 -7.509 -62.032 1.00 87.69 320 THR A O 1
ATOM 2432 N N . GLN A 1 321 ? 13.075 -6.604 -63.013 1.00 87.38 321 GLN A N 1
ATOM 2433 C CA . GLN A 1 321 ? 13.736 -5.406 -63.541 1.00 87.38 321 GLN A CA 1
ATOM 2434 C C . GLN A 1 321 ? 14.198 -4.449 -62.427 1.00 87.38 321 GLN A C 1
ATOM 2436 O O . GLN A 1 321 ? 15.345 -4.002 -62.435 1.00 87.38 321 GLN A O 1
ATOM 2441 N N . ASP A 1 322 ? 13.360 -4.181 -61.423 1.00 88.00 322 ASP A N 1
ATOM 2442 C CA . ASP A 1 322 ? 13.737 -3.327 -60.286 1.00 88.00 322 ASP A CA 1
ATOM 2443 C C . ASP A 1 322 ? 14.856 -3.955 -59.444 1.00 88.00 322 ASP A C 1
ATOM 2445 O O . ASP A 1 322 ? 15.766 -3.267 -58.978 1.00 88.00 322 ASP A O 1
ATOM 2449 N N . ALA A 1 323 ? 14.827 -5.278 -59.270 1.00 87.94 323 ALA A N 1
ATOM 2450 C CA . ALA A 1 323 ? 15.850 -6.010 -58.534 1.00 87.94 323 ALA A CA 1
ATOM 2451 C C . ALA A 1 323 ? 17.233 -5.898 -59.203 1.00 87.94 323 ALA A C 1
ATOM 2453 O O . ALA A 1 323 ? 18.245 -5.756 -58.511 1.00 87.94 323 ALA A O 1
ATOM 2454 N N . GLU A 1 324 ? 17.298 -5.927 -60.537 1.00 91.19 324 GLU A N 1
ATOM 2455 C CA . GLU A 1 324 ? 18.541 -5.725 -61.291 1.00 91.19 324 GLU A CA 1
ATOM 2456 C C . GLU A 1 324 ? 19.103 -4.313 -61.090 1.00 91.19 324 GLU A C 1
ATOM 2458 O O . GLU A 1 324 ? 20.285 -4.171 -60.762 1.00 91.19 324 GLU A O 1
ATOM 2463 N N . LEU A 1 325 ? 18.253 -3.283 -61.162 1.00 92.31 325 LEU A N 1
ATOM 2464 C CA . LEU A 1 325 ? 18.645 -1.889 -60.922 1.00 92.31 325 LEU A CA 1
ATOM 2465 C C . LEU A 1 325 ? 19.151 -1.660 -59.486 1.00 92.31 325 LEU A C 1
ATOM 2467 O O . LEU A 1 325 ? 20.155 -0.968 -59.267 1.00 92.31 325 LEU A O 1
ATOM 2471 N N . ILE A 1 326 ? 18.499 -2.273 -58.495 1.00 87.75 326 ILE A N 1
ATOM 2472 C CA . ILE A 1 326 ? 18.934 -2.231 -57.090 1.00 87.75 326 ILE A CA 1
ATOM 2473 C C . ILE A 1 326 ? 20.307 -2.906 -56.935 1.00 87.75 326 ILE A C 1
ATOM 2475 O O . ILE A 1 326 ? 21.200 -2.368 -56.278 1.00 87.75 326 ILE A O 1
ATOM 2479 N N . ASN A 1 327 ? 20.524 -4.054 -57.577 1.00 90.62 327 ASN A N 1
ATOM 2480 C CA . ASN A 1 327 ? 21.809 -4.750 -57.522 1.00 90.62 327 ASN A CA 1
ATOM 2481 C C . ASN A 1 327 ? 22.928 -3.975 -58.236 1.00 90.62 327 ASN A C 1
ATOM 2483 O O . ASN A 1 327 ? 24.053 -3.927 -57.735 1.00 90.62 327 ASN A O 1
ATOM 2487 N N . ASP A 1 328 ? 22.641 -3.335 -59.371 1.00 93.88 328 ASP A N 1
ATOM 2488 C CA . ASP A 1 328 ? 23.602 -2.495 -60.093 1.00 93.88 328 ASP A CA 1
ATOM 2489 C C . ASP A 1 328 ? 24.012 -1.254 -59.311 1.00 93.88 328 ASP A C 1
ATOM 2491 O O . ASP A 1 328 ? 25.201 -0.931 -59.229 1.00 93.88 328 ASP A O 1
ATOM 2495 N N . SER A 1 329 ? 23.046 -0.566 -58.706 1.00 91.56 329 SER A N 1
ATOM 2496 C CA . SER A 1 329 ? 23.337 0.585 -57.850 1.00 91.56 329 SER A CA 1
ATOM 2497 C C . SER A 1 329 ? 24.169 0.175 -56.629 1.00 91.56 329 SER A C 1
ATOM 2499 O O . SER A 1 329 ? 25.168 0.830 -56.329 1.00 91.56 329 SER A O 1
ATOM 2501 N N . ALA A 1 330 ? 23.860 -0.963 -55.997 1.00 90.56 330 ALA A N 1
ATOM 2502 C CA . ALA A 1 330 ? 24.656 -1.508 -54.897 1.00 90.56 330 ALA A CA 1
ATOM 2503 C C . ALA A 1 330 ? 26.085 -1.904 -55.322 1.00 90.56 330 ALA A C 1
ATOM 2505 O O . ALA A 1 330 ? 27.030 -1.692 -54.559 1.00 90.56 330 ALA A O 1
ATOM 2506 N N . ARG A 1 331 ? 26.272 -2.447 -56.536 1.00 92.69 331 ARG A N 1
ATOM 2507 C CA . ARG A 1 331 ? 27.601 -2.742 -57.105 1.00 92.69 331 ARG A CA 1
ATOM 2508 C C . ARG A 1 331 ? 28.427 -1.472 -57.303 1.00 92.69 331 ARG A C 1
ATOM 2510 O O . ARG A 1 331 ? 29.587 -1.456 -56.908 1.00 92.69 331 ARG A O 1
ATOM 2517 N N . LYS A 1 332 ? 27.830 -0.414 -57.863 1.00 93.75 332 LYS A N 1
ATOM 2518 C CA . LYS A 1 332 ? 28.493 0.886 -58.085 1.00 93.75 332 LYS A CA 1
ATOM 2519 C C . LYS A 1 332 ? 28.835 1.606 -56.778 1.00 93.75 332 LYS A C 1
ATOM 2521 O O . LYS A 1 332 ? 29.854 2.281 -56.708 1.00 93.75 332 LYS A O 1
ATOM 2526 N N . ALA A 1 333 ? 27.992 1.464 -55.755 1.00 87.38 333 ALA A N 1
ATOM 2527 C CA . ALA A 1 333 ? 28.183 2.098 -54.451 1.00 87.38 333 ALA A CA 1
ATOM 2528 C C . ALA A 1 333 ? 29.204 1.377 -53.555 1.00 87.38 333 ALA A C 1
ATOM 2530 O O . ALA A 1 333 ? 29.633 1.934 -52.543 1.00 87.38 333 ALA A O 1
ATOM 2531 N N . ARG A 1 334 ? 29.592 0.137 -53.884 1.00 89.12 334 ARG A N 1
ATOM 2532 C CA . ARG A 1 334 ? 30.643 -0.556 -53.138 1.00 89.12 334 ARG A CA 1
ATOM 2533 C C . ARG A 1 334 ? 31.994 0.107 -53.420 1.00 89.12 334 ARG A C 1
ATOM 2535 O O . ARG A 1 334 ? 32.364 0.230 -54.585 1.00 89.12 334 ARG A O 1
ATOM 2542 N N . PRO A 1 335 ? 32.757 0.484 -52.381 1.00 87.69 335 PRO A N 1
ATOM 2543 C CA . PRO A 1 335 ? 34.120 0.943 -52.585 1.00 87.69 335 PRO A CA 1
ATOM 2544 C C . PRO A 1 335 ? 34.957 -0.185 -53.212 1.00 87.69 335 PRO A C 1
ATOM 2546 O O . PRO A 1 335 ? 34.711 -1.362 -52.905 1.00 87.69 335 PRO A O 1
ATOM 2549 N N . PRO A 1 336 ? 35.924 0.145 -54.088 1.00 80.12 336 PRO A N 1
ATOM 2550 C CA . PRO A 1 336 ? 36.853 -0.845 -54.613 1.00 80.12 336 PRO A CA 1
ATOM 2551 C C . PRO A 1 336 ? 37.583 -1.514 -53.442 1.00 80.12 336 PRO A C 1
ATOM 2553 O O . PRO A 1 336 ? 37.984 -0.843 -52.489 1.00 80.12 336 PRO A O 1
ATOM 2556 N N . ARG A 1 337 ? 37.660 -2.846 -53.491 1.00 66.06 337 ARG A N 1
ATOM 2557 C CA . ARG A 1 337 ? 38.410 -3.651 -52.522 1.00 66.06 337 ARG A CA 1
ATOM 2558 C C . ARG A 1 337 ? 39.905 -3.544 -52.754 1.00 66.06 337 ARG A C 1
ATOM 2560 O O . ARG A 1 337 ? 40.294 -3.465 -53.939 1.00 66.06 337 ARG A O 1
#

Organism: Moesziomyces aphidis (NCBI:txid84754)

pLDDT: mean 71.01, std 19.76, range [37.03, 98.44]

Mean predicted aligned error: 21.81 Å

Radius of gyration: 41.39 Å; Cα contacts (8 Å, |Δi|>4): 45; chains: 1; bounding box: 90×92×131 Å

InterPro domains:
  IPR013882 DNA endonuclease activator Ctp1, C-terminal [PF08573] (292-321)
  IPR033316 DNA endonuclease RBBP8-like [PTHR15107] (4-321)

Sequence (337 aa):
MSSPLKRKRSAASSSRDPSTSLVAAPIRQGQSSVHALADGPSPTRAELEKCVGRLSATMLQLEALVHRLPDASPRAVLSELSAPAQSSSSQPAEGNSDSRKASELSCSSCADLQQRVRELEAREAAHEKEKEAWAAFKQWWLRSLAKKERSNRQRSPKSSPIAAVLGKSSSPRRQRTSTLSAFNKLDPASREIWIQAGIVDGPSSSSQLDANINEPVPGPSAREVPTVGGESGPSEPILPVAGARRDVGWIDSTPVRSRIQRRTMIAHDCPDCASFYSHLNELRPNNPGDAERNACSRHRTTHARPATPEGYWNIGFPTTQDAELINDSARKARPPR